Protein AF-0000000072463243 (afdb_homodimer)

Sequence (232 aa):
MSKNAIYKNHELRNGDFLESNNGKFRAFFQDDGNFVIYTWKPTWASDTDKTDATRLILQEDCNLVMYNKDHKPRWQSNSSSQGCTSCRLQLNDDGNLVLSKDGIPLWTSANSKGMKMSKNAIYKNHELRNGDFLESNNGKFRAFFQDDGNFVIYTWKPTWASDTDKTDATRLILQEDCNLVMYNKDHKPRWQSNSSSQGCTSCRLQLNDDGNLVLSKDGIPLWTSANSKGMK

Organism: Betta splendens (NCBI:txid158456)

Nearest PDB structures (foldseek):
  4pdt-assembly1_A  TM=5.639E-01  e=1.427E-05  Marasmius oreades
  4oit-assembly2_C  TM=3.562E-01  e=6.900E-06  Mycolicibacterium smegmatis MC2 155
  3m7j-assembly2_B  TM=3.547E-01  e=2.575E-03  Pseudomonas putida
  1n6c-assembly1_A  TM=3.540E-01  e=4.856E+00  Homo sapiens
  4pdt-assembly1_A  TM=5.638E-01  e=1.427E-05  Marasmius oreades

Structure (mmCIF, N/CA/C/O backbone):
data_AF-0000000072463243-model_v1
#
loop_
_entity.id
_entity.type
_entity.pdbx_description
1 polymer 'B-type lectin plumieribetin-like isoform X2'
#
loop_
_atom_site.group_PDB
_atom_site.id
_atom_site.type_symbol
_atom_site.label_atom_id
_atom_site.label_alt_id
_atom_site.label_comp_id
_atom_site.label_asym_id
_atom_site.label_entity_id
_atom_site.label_seq_id
_atom_site.pdbx_PDB_ins_code
_atom_site.Cartn_x
_atom_site.Cartn_y
_atom_site.Cartn_z
_atom_site.occupancy
_atom_site.B_iso_or_equiv
_atom_site.auth_seq_id
_atom_site.auth_comp_id
_atom_site.auth_asym_id
_atom_site.auth_atom_id
_atom_site.pdbx_PDB_model_num
ATOM 1 N N . MET A 1 1 ? 5.812 4.488 21 1 51.94 1 MET A N 1
ATOM 2 C CA . MET A 1 1 ? 5.121 5.664 20.484 1 51.94 1 MET A CA 1
ATOM 3 C C . MET A 1 1 ? 4.141 5.277 19.375 1 51.94 1 MET A C 1
ATOM 5 O O . MET A 1 1 ? 4.359 4.297 18.672 1 51.94 1 MET A O 1
ATOM 9 N N . SER A 1 2 ? 2.9 5.777 19.359 1 69.06 2 SER A N 1
ATOM 10 C CA . SER A 1 2 ? 1.871 5.336 18.422 1 69.06 2 SER A CA 1
ATOM 11 C C . SER A 1 2 ? 2.254 5.66 16.984 1 69.06 2 SER A C 1
ATOM 13 O O . SER A 1 2 ? 2.727 6.762 16.688 1 69.06 2 SER A O 1
ATOM 15 N N . LYS A 1 3 ? 2.203 4.711 16.203 1 91.31 3 LYS A N 1
ATOM 16 C CA . LYS A 1 3 ? 2.607 4.891 14.805 1 91.31 3 LYS A CA 1
ATOM 17 C C . LYS A 1 3 ? 1.527 5.617 14.008 1 91.31 3 LYS A C 1
ATOM 19 O O . LYS A 1 3 ? 1.786 6.109 12.914 1 91.31 3 LYS A O 1
ATOM 24 N N . ASN A 1 4 ? 0.44 5.793 14.773 1 98.06 4 ASN A N 1
ATOM 25 C CA . ASN A 1 4 ? -0.663 6.293 13.953 1 98.06 4 ASN A CA 1
ATOM 26 C C . ASN A 1 4 ? -1.021 7.73 14.312 1 98.06 4 ASN A C 1
ATOM 28 O O . ASN A 1 4 ? -2.035 8.258 13.852 1 98.06 4 ASN A O 1
ATOM 32 N N . ALA A 1 5 ? -0.16 8.383 15.258 1 98 5 ALA A N 1
ATOM 33 C CA . ALA A 1 5 ? -0.613 9.695 15.719 1 98 5 ALA A CA 1
ATOM 34 C C . ALA A 1 5 ? 0.568 10.578 16.109 1 98 5 ALA A C 1
ATOM 36 O O . ALA A 1 5 ? 1.651 10.07 16.422 1 98 5 ALA A O 1
ATOM 37 N N . ILE A 1 6 ? 0.369 11.836 16.109 1 97.38 6 ILE A N 1
ATOM 38 C CA . ILE A 1 6 ? 1.27 12.82 16.688 1 97.38 6 ILE A CA 1
ATOM 39 C C . ILE A 1 6 ? 0.49 13.734 17.641 1 97.38 6 ILE A C 1
ATOM 41 O O . ILE A 1 6 ? -0.738 13.812 17.562 1 97.38 6 ILE A O 1
ATOM 45 N N . TYR A 1 7 ? 1.241 14.391 18.484 1 95.81 7 TYR A N 1
ATOM 46 C CA . TYR A 1 7 ? 0.633 15.219 19.516 1 95.81 7 TYR A CA 1
ATOM 47 C C . TYR A 1 7 ? 1.169 16.641 19.469 1 95.81 7 TYR A C 1
ATOM 49 O O .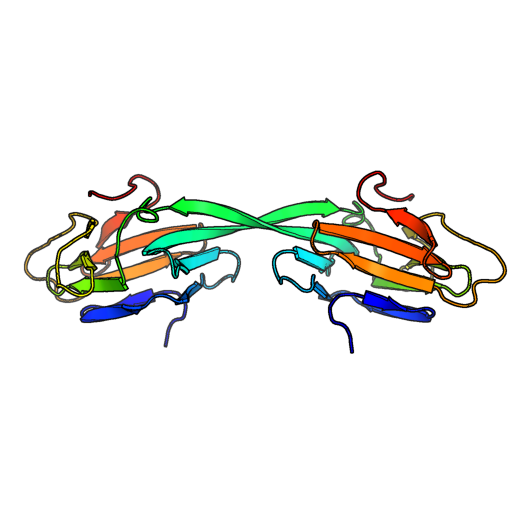 TYR A 1 7 ? 2.062 16.938 18.672 1 95.81 7 TYR A O 1
ATOM 57 N N . LYS A 1 8 ? 0.606 17.359 20.344 1 93.31 8 LYS A N 1
ATOM 58 C CA . LYS A 1 8 ? 0.955 18.781 20.391 1 93.31 8 LYS A CA 1
ATOM 59 C C . LYS A 1 8 ? 2.469 18.969 20.375 1 93.31 8 LYS A C 1
ATOM 61 O O . LYS A 1 8 ? 3.193 18.297 21.125 1 93.31 8 LYS A O 1
ATOM 66 N N . ASN A 1 9 ? 2.92 19.828 19.453 1 93.88 9 ASN A N 1
ATOM 67 C CA . ASN A 1 9 ? 4.301 20.266 19.266 1 93.88 9 ASN A CA 1
ATOM 68 C C . ASN A 1 9 ? 5.145 19.172 18.594 1 93.88 9 ASN A C 1
ATOM 70 O O . ASN A 1 9 ? 6.355 19.344 18.438 1 93.88 9 ASN A O 1
ATOM 74 N N . HIS A 1 10 ? 4.516 18.125 18.25 1 95 10 HIS A N 1
ATOM 75 C CA . HIS A 1 10 ? 5.23 17.156 17.438 1 95 10 HIS A CA 1
ATOM 76 C C . HIS A 1 10 ? 5.176 17.531 15.961 1 95 10 HIS A C 1
ATOM 78 O O . HIS A 1 10 ? 4.199 18.141 15.5 1 95 10 HIS A O 1
ATOM 84 N N . GLU A 1 11 ? 6.219 17.156 15.297 1 96.31 11 GLU A N 1
ATOM 85 C CA . GLU A 1 11 ? 6.32 17.531 13.891 1 96.31 11 GLU A CA 1
ATOM 86 C C . GLU A 1 11 ? 6.676 16.328 13.023 1 96.31 11 GLU A C 1
ATOM 88 O O . GLU A 1 11 ? 7.297 15.375 13.508 1 96.31 11 GLU A O 1
ATOM 93 N N . LEU A 1 12 ? 6.23 16.328 11.812 1 97.69 12 LEU A N 1
ATOM 94 C CA . LEU A 1 12 ? 6.703 15.438 10.766 1 97.69 12 LEU A CA 1
ATOM 95 C C . LEU A 1 12 ? 7.605 16.172 9.781 1 97.69 12 LEU A C 1
ATOM 97 O O . LEU A 1 12 ? 7.328 17.328 9.422 1 97.69 12 LEU A O 1
ATOM 101 N N . ARG A 1 13 ? 8.68 15.516 9.43 1 97.25 13 ARG A N 1
ATOM 102 C CA . ARG A 1 13 ? 9.555 15.992 8.359 1 97.25 13 ARG A CA 1
ATOM 103 C C . ARG A 1 13 ? 9.367 15.164 7.09 1 97.25 13 ARG A C 1
ATOM 105 O O . ARG A 1 13 ? 8.703 14.133 7.113 1 97.25 13 ARG A O 1
ATOM 112 N N . ASN A 1 14 ? 9.906 15.781 6.008 1 95.81 14 ASN A N 1
ATOM 113 C CA . ASN A 1 14 ? 9.805 15.031 4.766 1 95.81 14 ASN A CA 1
ATOM 114 C C . ASN A 1 14 ? 10.352 13.617 4.918 1 95.81 14 ASN A C 1
ATOM 116 O O . ASN A 1 14 ? 11.445 13.422 5.453 1 95.81 14 ASN A O 1
ATOM 120 N N . GLY A 1 15 ? 9.523 12.664 4.559 1 94.38 15 GLY A N 1
ATOM 121 C CA . GLY A 1 15 ? 9.906 11.266 4.688 1 94.38 15 GLY A CA 1
ATOM 122 C C . GLY A 1 15 ? 9.219 10.562 5.844 1 94.38 15 GLY A C 1
ATOM 123 O O . GLY A 1 15 ? 9.148 9.336 5.871 1 94.38 15 GLY A O 1
ATOM 124 N N . ASP A 1 16 ? 8.75 11.266 6.785 1 96.69 16 ASP A N 1
ATOM 125 C CA . ASP A 1 16 ? 8.039 10.68 7.914 1 96.69 16 ASP A CA 1
ATOM 126 C C . ASP A 1 16 ? 6.617 10.273 7.516 1 96.69 16 ASP A C 1
ATOM 128 O O . ASP A 1 16 ? 6.102 10.734 6.496 1 96.69 16 ASP A O 1
ATOM 132 N N . PHE A 1 17 ? 6.109 9.336 8.258 1 97.06 17 PHE A N 1
ATOM 133 C CA . PHE A 1 17 ? 4.742 8.93 7.953 1 97.06 17 PHE A CA 1
ATOM 134 C C . PHE A 1 17 ? 4.02 8.469 9.219 1 97.06 17 PHE A C 1
ATOM 136 O O . PHE A 1 17 ? 4.656 8.195 10.234 1 97.06 17 PHE A O 1
ATOM 143 N N . LEU A 1 18 ? 2.678 8.477 9.203 1 98 18 LEU A N 1
ATOM 144 C CA . LEU A 1 18 ? 1.778 7.812 10.141 1 98 18 LEU A CA 1
ATOM 145 C C . LEU A 1 18 ? 1.201 6.539 9.531 1 98 18 LEU A C 1
ATOM 147 O O . LEU A 1 18 ? 0.977 6.473 8.32 1 98 18 LEU A O 1
ATOM 151 N N . GLU A 1 19 ? 1.011 5.555 10.336 1 96.19 19 GLU A N 1
ATOM 152 C CA . GLU A 1 19 ? 0.388 4.309 9.898 1 96.19 19 GLU A CA 1
ATOM 153 C C . GLU A 1 19 ? -0.804 3.949 10.781 1 96.19 19 GLU A C 1
ATOM 155 O O . GLU A 1 19 ? -0.709 3.992 12.016 1 96.19 19 GLU A O 1
ATOM 160 N N . SER A 1 20 ? -1.87 3.623 10.078 1 97.62 20 SER A N 1
ATOM 161 C CA . SER A 1 20 ? -3.041 3.205 10.844 1 97.62 20 SER A CA 1
ATOM 162 C C . SER A 1 20 ? -2.764 1.922 11.625 1 97.62 20 SER A C 1
ATOM 164 O O . SER A 1 20 ? -1.864 1.158 11.266 1 97.62 20 SER A O 1
ATOM 166 N N . ASN A 1 21 ? -3.504 1.71 12.68 1 95.56 21 ASN A N 1
ATOM 167 C CA . ASN A 1 21 ? -3.254 0.552 13.531 1 95.56 21 ASN A CA 1
ATOM 168 C C . ASN A 1 21 ? -3.453 -0.756 12.766 1 95.56 21 ASN A C 1
ATOM 170 O O . ASN A 1 21 ? -2.732 -1.729 12.992 1 95.56 21 ASN A O 1
ATOM 174 N N . ASN A 1 22 ? -4.328 -0.726 11.859 1 92.81 22 ASN A N 1
ATOM 175 C CA . ASN A 1 22 ? -4.59 -1.953 11.117 1 92.81 22 ASN A CA 1
ATOM 176 C C . ASN A 1 22 ? -3.592 -2.137 9.977 1 92.81 22 ASN A C 1
ATOM 178 O O . ASN A 1 22 ? -3.643 -3.137 9.258 1 92.81 22 ASN A O 1
ATOM 182 N N . GLY A 1 23 ? -2.812 -1.132 9.758 1 90.38 23 GLY A N 1
ATOM 183 C CA . GLY A 1 23 ? -1.746 -1.249 8.773 1 90.38 23 GLY A CA 1
ATOM 184 C C . GLY A 1 23 ? -2.217 -1.015 7.352 1 90.38 23 GLY A C 1
ATOM 185 O O . GLY A 1 23 ? -1.435 -1.133 6.406 1 90.38 23 GLY A O 1
ATOM 186 N N . LYS A 1 24 ? -3.383 -0.653 7.098 1 91.88 24 LYS A N 1
ATOM 187 C CA . LYS A 1 24 ? -3.957 -0.552 5.758 1 91.88 24 LYS A CA 1
ATOM 188 C C . LYS A 1 24 ? -3.727 0.834 5.164 1 91.88 24 LYS A C 1
ATOM 190 O O . LYS A 1 24 ? -3.84 1.021 3.951 1 91.88 24 LYS A O 1
ATOM 195 N N . PHE A 1 25 ? -3.459 1.814 6.102 1 96.12 25 PHE A N 1
ATOM 196 C CA . PHE A 1 25 ? -3.311 3.182 5.621 1 96.12 25 PHE A CA 1
ATOM 197 C C . PHE A 1 25 ? -2.012 3.797 6.129 1 96.12 25 PHE A C 1
ATOM 199 O O . PHE A 1 25 ? -1.597 3.537 7.258 1 96.12 25 PHE A O 1
ATOM 206 N N . ARG A 1 26 ? -1.475 4.625 5.316 1 96.12 26 ARG A N 1
ATOM 207 C CA . ARG A 1 26 ? -0.327 5.449 5.672 1 96.12 26 ARG A CA 1
ATOM 208 C C . ARG A 1 26 ? -0.504 6.879 5.176 1 96.12 26 ARG A C 1
ATOM 210 O O . ARG A 1 26 ? -0.974 7.102 4.059 1 96.12 26 ARG A O 1
ATOM 217 N N . ALA A 1 27 ? -0.205 7.734 6.008 1 98.25 27 ALA A N 1
ATOM 218 C CA . ALA A 1 27 ? -0.092 9.141 5.629 1 98.25 27 ALA A CA 1
ATOM 219 C C . ALA A 1 27 ? 1.37 9.57 5.543 1 98.25 27 ALA A C 1
ATOM 221 O O . ALA A 1 27 ? 2.059 9.656 6.562 1 98.25 27 ALA A O 1
ATOM 222 N N . PHE A 1 28 ? 1.817 9.914 4.363 1 97.19 28 PHE A N 1
ATOM 223 C CA . PHE A 1 28 ? 3.227 10.18 4.102 1 97.19 28 PHE A CA 1
ATOM 224 C C . PHE A 1 28 ? 3.459 11.656 3.824 1 97.19 28 PHE A C 1
ATOM 226 O O . PHE A 1 28 ? 2.814 12.234 2.949 1 97.19 28 PHE A O 1
ATOM 233 N N . PHE A 1 29 ? 4.348 12.258 4.668 1 98.06 29 PHE A N 1
ATOM 234 C CA . PHE A 1 29 ? 4.852 13.586 4.32 1 98.06 29 PHE A CA 1
ATOM 235 C C . PHE A 1 29 ? 6.031 13.477 3.363 1 98.06 29 PHE A C 1
ATOM 237 O O . PHE A 1 29 ? 7.168 13.273 3.791 1 98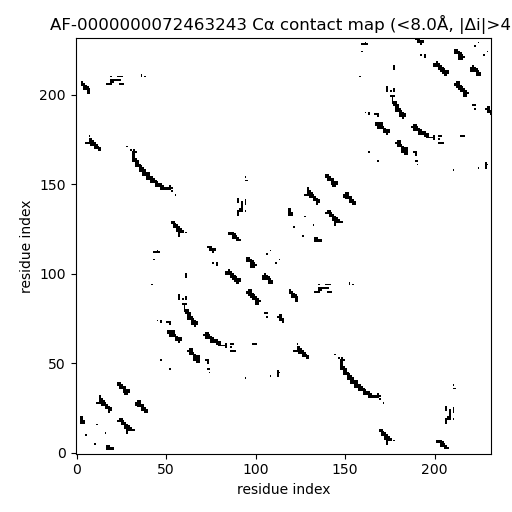.06 29 PHE A O 1
ATOM 244 N N . GLN A 1 30 ? 5.848 13.727 2.096 1 96.69 30 GLN A N 1
ATOM 245 C CA . GLN A 1 30 ? 6.75 13.344 1.015 1 96.69 30 GLN A CA 1
ATOM 246 C C . GLN A 1 30 ? 7.836 14.398 0.814 1 96.69 30 GLN A C 1
ATOM 248 O O . GLN A 1 30 ? 7.695 15.539 1.263 1 96.69 30 GLN A O 1
ATOM 253 N N . ASP A 1 31 ? 8.828 14.023 0.128 1 95.44 31 ASP A N 1
ATOM 254 C CA . ASP A 1 31 ? 9.961 14.906 -0.132 1 95.44 31 ASP A CA 1
ATOM 255 C C . ASP A 1 31 ? 9.547 16.109 -0.978 1 95.44 31 ASP A C 1
ATOM 257 O O . ASP A 1 31 ? 10.156 17.172 -0.893 1 95.44 31 ASP A O 1
ATOM 261 N N . ASP A 1 32 ? 8.523 15.953 -1.706 1 95.81 32 ASP A N 1
ATOM 262 C CA . ASP A 1 32 ? 8.055 17.047 -2.559 1 95.81 32 ASP A CA 1
ATOM 263 C C . ASP A 1 32 ? 7.152 18 -1.782 1 95.81 32 ASP A C 1
ATOM 265 O O . ASP A 1 32 ? 6.578 18.922 -2.359 1 95.81 32 ASP A O 1
ATOM 269 N N . GLY A 1 33 ? 6.949 17.688 -0.435 1 96 33 GLY A N 1
ATOM 270 C CA . GLY A 1 33 ? 6.184 18.578 0.427 1 96 33 GLY A CA 1
ATOM 271 C C . GLY A 1 33 ? 4.715 18.219 0.501 1 96 33 GLY A C 1
ATOM 272 O O . GLY A 1 33 ? 3.951 18.844 1.24 1 96 33 GLY A O 1
ATOM 273 N N . ASN A 1 34 ? 4.238 17.281 -0.292 1 97.81 34 ASN A N 1
ATOM 274 C CA . ASN A 1 34 ? 2.848 16.844 -0.23 1 97.81 34 ASN A CA 1
ATOM 275 C C . ASN A 1 34 ? 2.613 15.883 0.938 1 97.81 34 ASN A C 1
ATOM 277 O O . ASN A 1 34 ? 3.5 15.109 1.303 1 97.81 34 ASN A O 1
ATOM 281 N N . PHE A 1 35 ? 1.515 16.016 1.638 1 98.12 35 PHE A N 1
ATOM 282 C CA . PHE A 1 35 ? 1.055 15.055 2.639 1 98.12 35 PHE A CA 1
ATOM 283 C C . PHE A 1 35 ? -0.086 14.203 2.092 1 98.12 35 PHE A C 1
ATOM 285 O O . PHE A 1 35 ? -1.154 14.727 1.766 1 98.12 35 PHE A O 1
ATOM 292 N N . VAL A 1 36 ? 0.194 12.875 1.897 1 98.38 36 VAL A N 1
ATOM 293 C CA . VAL A 1 36 ? -0.729 12.047 1.134 1 98.38 36 VAL A CA 1
ATOM 294 C C . VAL A 1 36 ? -1.098 10.805 1.944 1 98.38 36 VAL A C 1
ATOM 296 O O . VAL A 1 36 ? -0.229 10.172 2.549 1 98.38 36 VAL A O 1
ATOM 299 N N . ILE A 1 37 ? -2.375 10.445 1.979 1 98.56 37 ILE A N 1
ATOM 300 C CA . ILE A 1 37 ? -2.84 9.188 2.549 1 98.56 37 ILE A CA 1
ATOM 301 C C . ILE A 1 37 ? -2.93 8.125 1.452 1 98.56 37 ILE A C 1
ATOM 303 O O . ILE A 1 37 ? -3.516 8.367 0.394 1 98.56 37 ILE A O 1
ATOM 307 N N . TYR A 1 38 ? -2.301 7.043 1.75 1 97.19 38 TYR A N 1
ATOM 308 C CA . TYR A 1 38 ? -2.332 5.918 0.821 1 97.19 38 TYR A CA 1
ATOM 309 C C . TYR A 1 38 ? -3.043 4.719 1.439 1 97.19 38 TYR A C 1
ATOM 311 O O . TYR A 1 38 ? -3.014 4.531 2.658 1 97.19 38 TYR A O 1
ATOM 319 N N . THR A 1 39 ? -3.662 3.91 0.578 1 96.5 39 THR A N 1
ATOM 320 C CA . THR A 1 39 ? -4.125 2.57 0.921 1 96.5 39 THR A CA 1
ATOM 321 C C . THR A 1 39 ? -3.672 1.556 -0.124 1 96.5 39 THR A C 1
ATOM 323 O O . THR A 1 39 ? -3.055 1.923 -1.127 1 96.5 39 THR A O 1
ATOM 326 N N . TRP A 1 40 ? -3.799 0.253 0.235 1 92.62 40 TRP A N 1
ATOM 327 C CA . TRP A 1 40 ? -3.49 -0.814 -0.711 1 92.62 40 TRP A CA 1
ATOM 328 C C . TRP A 1 40 ? -4.641 -1.021 -1.691 1 92.62 40 TRP A C 1
ATOM 330 O O . TRP A 1 40 ? -5.809 -1.017 -1.298 1 92.62 40 TRP A O 1
ATOM 340 N N . LYS A 1 41 ? -4.324 -1.106 -2.945 1 95.19 41 LYS A N 1
ATOM 341 C CA . LYS A 1 41 ? -5.285 -1.376 -4.008 1 95.19 41 LYS A CA 1
ATOM 342 C C . LYS A 1 41 ? -4.898 -2.621 -4.801 1 95.19 41 LYS A C 1
ATOM 344 O O . LYS A 1 41 ? -3.811 -2.684 -5.379 1 95.19 41 LYS A O 1
ATOM 349 N N . PRO A 1 42 ? -5.785 -3.691 -4.816 1 95.62 42 PRO A N 1
ATOM 350 C CA . PRO A 1 42 ? -5.477 -4.852 -5.652 1 95.62 42 PRO A CA 1
ATOM 351 C C . PRO A 1 42 ? -5.477 -4.523 -7.145 1 95.62 42 PRO A C 1
ATOM 353 O O . PRO A 1 42 ? -6.332 -3.766 -7.613 1 95.62 42 PRO A O 1
ATOM 356 N N . THR A 1 43 ? -4.504 -5 -7.836 1 97.25 43 THR A N 1
ATOM 357 C CA . THR A 1 43 ? -4.438 -4.773 -9.273 1 97.25 43 THR A CA 1
ATOM 358 C C . THR A 1 43 ? -4.625 -6.082 -10.039 1 97.25 43 THR A C 1
ATOM 360 O O . THR A 1 43 ? -4.953 -6.07 -11.227 1 97.25 43 THR A O 1
ATOM 363 N N . TRP A 1 44 ? -4.414 -7.191 -9.539 1 98.19 44 TRP A N 1
ATOM 364 C CA . TRP A 1 44 ? -4.59 -8.539 -10.078 1 98.19 44 TRP A CA 1
ATOM 365 C C . TRP A 1 44 ? -4.855 -9.539 -8.953 1 98.19 44 TRP A C 1
ATOM 367 O O . TRP A 1 44 ? -4.332 -9.398 -7.848 1 98.19 44 TRP A O 1
ATOM 377 N N . ALA A 1 45 ? -5.594 -10.609 -9.281 1 98.06 45 ALA A N 1
ATOM 378 C CA . ALA A 1 45 ? -5.84 -11.695 -8.328 1 98.06 45 ALA A CA 1
ATOM 379 C C . ALA A 1 45 ? -6.047 -13.023 -9.047 1 98.06 45 ALA A C 1
ATOM 381 O O . ALA A 1 45 ? -6.605 -13.062 -10.148 1 98.06 45 ALA A O 1
ATOM 382 N N . SER A 1 46 ? -5.59 -14.07 -8.383 1 97.56 46 SER A N 1
ATOM 383 C CA . SER A 1 46 ? -5.82 -15.414 -8.898 1 97.56 46 SER A CA 1
ATOM 384 C C . SER A 1 46 ? -7.273 -15.844 -8.703 1 97.56 46 SER A C 1
ATOM 386 O O . SER A 1 46 ? -7.727 -16.812 -9.312 1 97.56 46 SER A O 1
ATOM 388 N N . ASP A 1 47 ? -7.988 -15.156 -7.832 1 96.75 47 ASP A N 1
ATOM 389 C CA . ASP A 1 47 ? -9.383 -15.445 -7.5 1 96.75 47 ASP A CA 1
ATOM 390 C C . ASP A 1 47 ? -9.523 -16.844 -6.914 1 96.75 47 ASP A C 1
ATOM 392 O O . ASP A 1 47 ? -10.406 -17.609 -7.32 1 96.75 47 ASP A O 1
ATOM 396 N N . THR A 1 48 ? -8.656 -17.156 -6.02 1 97.19 48 THR A N 1
ATOM 397 C CA . THR A 1 48 ? -8.656 -18.469 -5.395 1 97.19 48 THR A CA 1
ATOM 398 C C . THR A 1 48 ? -9.016 -18.375 -3.916 1 97.19 48 THR A C 1
ATOM 400 O O . THR A 1 48 ? -8.703 -19.266 -3.133 1 97.19 48 THR A O 1
ATOM 403 N N . ASP A 1 49 ? -9.617 -17.25 -3.533 1 93.69 49 ASP A N 1
ATOM 404 C CA . ASP A 1 49 ? -10 -17.078 -2.139 1 93.69 49 ASP A CA 1
ATOM 405 C C . ASP A 1 49 ? -11.102 -18.047 -1.734 1 93.69 49 ASP A C 1
ATOM 407 O O . ASP A 1 49 ? -11.359 -18.25 -0.545 1 93.69 49 ASP A O 1
ATOM 411 N N . LYS A 1 50 ? -11.711 -18.781 -2.596 1 92.31 50 LYS A N 1
ATOM 412 C CA . LYS A 1 50 ? -12.758 -19.75 -2.328 1 92.31 50 LYS A CA 1
ATOM 413 C C . LYS A 1 50 ? -12.211 -21.172 -2.355 1 92.31 50 LYS A C 1
ATOM 415 O O . LYS A 1 50 ? -12.969 -22.141 -2.361 1 92.31 50 LYS A O 1
ATOM 420 N N . THR A 1 51 ? -10.953 -21.25 -2.424 1 95.31 51 THR A N 1
ATOM 421 C CA . THR A 1 51 ? -10.312 -22.562 -2.445 1 95.31 51 THR A CA 1
ATOM 422 C C . THR A 1 51 ? -9.516 -22.797 -1.169 1 95.31 51 THR A C 1
ATOM 424 O O . THR A 1 51 ? -9.516 -21.953 -0.267 1 95.31 51 THR A O 1
ATOM 427 N N . ASP A 1 52 ? -8.891 -23.953 -1.06 1 96.88 52 ASP A N 1
ATOM 428 C CA . ASP A 1 52 ? -8.07 -24.312 0.094 1 96.88 52 ASP A CA 1
ATOM 429 C C . ASP A 1 52 ? -6.59 -24.312 -0.267 1 96.88 52 ASP A C 1
ATOM 431 O O . ASP A 1 52 ? -5.809 -25.078 0.299 1 96.88 52 ASP A O 1
ATOM 435 N N . ALA A 1 53 ? -6.254 -23.469 -1.256 1 97.94 53 ALA A N 1
ATOM 436 C CA . ALA A 1 53 ? -4.859 -23.391 -1.681 1 97.94 53 ALA A CA 1
ATOM 437 C C . ALA A 1 53 ? -3.957 -22.953 -0.53 1 97.94 53 ALA A C 1
ATOM 439 O O . ALA A 1 53 ? -4.277 -22.016 0.193 1 97.94 53 ALA A O 1
ATOM 440 N N . THR A 1 54 ? -2.797 -23.656 -0.385 1 97.56 54 THR A N 1
ATOM 441 C CA . THR A 1 54 ? -1.909 -23.344 0.729 1 97.56 54 THR A CA 1
ATOM 442 C C . THR A 1 54 ? -0.461 -23.25 0.258 1 97.56 54 THR A C 1
ATOM 444 O O . THR A 1 54 ? 0.422 -22.859 1.019 1 97.56 54 THR A O 1
ATOM 447 N N . ARG A 1 55 ? -0.282 -23.625 -0.937 1 98 55 ARG A N 1
ATOM 448 C CA . ARG A 1 55 ? 1.072 -23.703 -1.475 1 98 55 ARG A CA 1
ATOM 449 C C . ARG A 1 55 ? 1.104 -23.25 -2.932 1 98 55 ARG A C 1
ATOM 451 O O . ARG A 1 55 ? 0.309 -23.719 -3.748 1 98 55 ARG A O 1
ATOM 458 N N . LEU A 1 56 ? 1.966 -22.344 -3.26 1 98.38 56 LEU A N 1
ATOM 459 C CA . LEU A 1 56 ? 2.236 -21.891 -4.621 1 98.38 56 LEU A CA 1
ATOM 460 C C . LEU A 1 56 ? 3.66 -22.25 -5.039 1 98.38 56 LEU A C 1
ATOM 462 O O . LEU A 1 56 ? 4.625 -21.828 -4.398 1 98.38 56 LEU A O 1
ATOM 466 N N . ILE A 1 57 ? 3.814 -22.984 -6.098 1 98 57 ILE A N 1
ATOM 467 C CA . ILE A 1 57 ? 5.145 -23.484 -6.422 1 98 57 ILE A CA 1
ATOM 468 C C . ILE A 1 57 ? 5.426 -23.281 -7.91 1 98 57 ILE A C 1
ATOM 470 O O . ILE A 1 57 ? 4.547 -23.5 -8.75 1 98 57 ILE A O 1
ATOM 474 N N . LEU A 1 58 ? 6.594 -22.828 -8.18 1 97.56 58 LEU A N 1
ATOM 475 C CA . LEU A 1 58 ? 7.113 -22.859 -9.539 1 97.56 58 LEU A CA 1
ATOM 476 C C . LEU A 1 58 ? 7.785 -24.203 -9.828 1 97.56 58 LEU A C 1
ATOM 478 O O . LEU A 1 58 ? 8.891 -24.469 -9.352 1 97.56 58 LEU A O 1
ATOM 482 N N . GLN A 1 59 ? 7.199 -24.922 -10.68 1 95.5 59 GLN A N 1
ATOM 483 C CA . GLN A 1 59 ? 7.633 -26.297 -10.875 1 95.5 59 GLN A CA 1
ATOM 484 C C . GLN A 1 59 ? 8.758 -26.391 -11.906 1 95.5 59 GLN A C 1
ATOM 486 O O . GLN A 1 59 ? 9.062 -25.391 -12.578 1 95.5 59 GLN A O 1
ATOM 491 N N . GLU A 1 60 ? 9.297 -27.578 -12 1 93 60 GLU A N 1
ATOM 492 C CA . GLU A 1 60 ? 10.43 -27.828 -12.883 1 93 60 GLU A CA 1
ATOM 493 C C . GLU A 1 60 ? 10.055 -27.578 -14.344 1 93 60 GLU A C 1
ATOM 495 O O . GLU A 1 60 ? 10.891 -27.172 -15.148 1 93 60 GLU A O 1
ATOM 500 N N . ASP A 1 61 ? 8.867 -27.828 -14.68 1 94.25 61 ASP A N 1
ATOM 501 C CA . ASP A 1 61 ? 8.406 -27.641 -16.047 1 94.25 61 ASP A CA 1
ATOM 502 C C . ASP A 1 61 ? 7.98 -26.203 -16.297 1 94.25 61 ASP A C 1
ATOM 504 O O . ASP A 1 61 ? 7.312 -25.906 -17.297 1 94.25 61 ASP A O 1
ATOM 508 N N . CYS A 1 62 ? 8.172 -25.234 -15.367 1 95.62 62 CYS A N 1
ATOM 509 C CA . CYS A 1 62 ? 7.926 -23.797 -15.438 1 95.62 62 CYS A CA 1
ATOM 510 C C . CYS A 1 62 ? 6.434 -23.484 -15.367 1 95.62 62 CYS A C 1
ATOM 512 O O . CYS A 1 62 ? 5.992 -22.422 -15.781 1 95.62 62 CYS A O 1
ATOM 514 N N . ASN A 1 63 ? 5.648 -24.469 -14.953 1 96.75 63 ASN A N 1
ATOM 515 C CA . ASN A 1 63 ? 4.266 -24.172 -14.594 1 96.75 63 ASN A CA 1
ATOM 516 C C . ASN A 1 63 ? 4.156 -23.688 -13.156 1 96.75 63 ASN A C 1
ATOM 518 O O . ASN A 1 63 ? 4.781 -24.234 -12.25 1 96.75 63 ASN A O 1
ATOM 522 N N . LEU A 1 64 ? 3.473 -22.578 -12.977 1 97.94 64 LEU A N 1
ATOM 523 C CA . LEU A 1 64 ? 3.152 -22.078 -11.648 1 97.94 64 LEU A CA 1
ATOM 524 C C . LEU A 1 64 ? 1.826 -22.641 -11.156 1 97.94 64 LEU A C 1
ATOM 526 O O . LEU A 1 64 ? 0.784 -22.422 -11.773 1 97.94 64 LEU A O 1
ATOM 530 N N . VAL A 1 65 ? 1.904 -23.359 -10.055 1 98.31 65 VAL A N 1
ATOM 531 C CA . VAL A 1 65 ? 0.707 -24.094 -9.648 1 98.31 65 VAL A CA 1
ATOM 532 C C . VAL A 1 65 ? 0.445 -23.875 -8.156 1 98.31 65 VAL A C 1
ATOM 534 O O . VAL A 1 65 ? 1.379 -23.844 -7.355 1 98.31 65 VAL A O 1
ATOM 537 N N . MET A 1 66 ? -0.812 -23.719 -7.863 1 98.38 66 MET A N 1
ATOM 538 C CA . MET A 1 66 ? -1.262 -23.703 -6.473 1 98.38 66 MET A CA 1
ATOM 539 C C . MET A 1 66 ? -1.814 -25.062 -6.059 1 98.38 66 MET A C 1
ATOM 541 O O . MET A 1 66 ? -2.646 -25.641 -6.762 1 98.38 66 MET A O 1
ATOM 545 N N . TYR A 1 67 ? -1.359 -25.5 -4.914 1 98.31 67 TYR A N 1
ATOM 546 C CA . TYR A 1 67 ? -1.878 -26.734 -4.359 1 98.31 67 TYR A CA 1
ATOM 547 C C . TYR A 1 67 ? -2.5 -26.516 -2.988 1 98.31 67 TYR A C 1
ATOM 549 O O . TYR A 1 67 ? -2.127 -25.578 -2.279 1 98.31 67 TYR A O 1
ATOM 557 N N . ASN A 1 68 ? -3.447 -27.406 -2.707 1 98.06 68 ASN A N 1
ATOM 558 C CA . ASN A 1 68 ? -3.902 -27.469 -1.323 1 98.06 68 ASN A CA 1
ATOM 559 C C . ASN A 1 68 ? -3.109 -28.5 -0.514 1 98.06 68 ASN A C 1
ATOM 561 O O . ASN A 1 68 ? -2.086 -29 -0.979 1 98.06 68 ASN A O 1
ATOM 565 N N . LYS A 1 69 ? -3.52 -28.766 0.718 1 96.88 69 LYS A N 1
ATOM 566 C CA . LYS A 1 69 ? -2.787 -29.656 1.62 1 96.88 69 LYS A CA 1
ATOM 567 C C . LYS A 1 69 ? -2.785 -31.094 1.101 1 96.88 69 LYS A C 1
ATOM 569 O O . LYS A 1 69 ? -1.886 -31.875 1.422 1 96.88 69 LYS A O 1
ATOM 574 N N . ASP A 1 70 ? -3.799 -31.391 0.29 1 97.56 70 ASP A N 1
ATOM 575 C CA . ASP A 1 70 ? -3.916 -32.75 -0.262 1 97.56 70 ASP A CA 1
ATOM 576 C C . ASP A 1 70 ? -3.207 -32.844 -1.611 1 97.56 70 ASP A C 1
ATOM 578 O O . ASP A 1 70 ? -3.438 -33.781 -2.367 1 97.56 70 ASP A O 1
ATOM 582 N N . HIS A 1 71 ? -2.531 -31.844 -1.968 1 96.88 71 HIS A N 1
ATOM 583 C CA . HIS A 1 71 ? -1.751 -31.797 -3.199 1 96.88 71 HIS A CA 1
ATOM 584 C C . HIS A 1 71 ? -2.658 -31.797 -4.426 1 96.88 71 HIS A C 1
ATOM 586 O O . HIS A 1 71 ? -2.307 -32.344 -5.465 1 96.88 71 HIS A O 1
ATOM 592 N N . LYS A 1 72 ? -3.814 -31.281 -4.227 1 97.62 72 LYS A N 1
ATOM 593 C CA . LYS A 1 72 ? -4.711 -31.062 -5.355 1 97.62 72 LYS A CA 1
ATOM 594 C C . LYS A 1 72 ? -4.52 -29.656 -5.941 1 97.62 72 LYS A C 1
ATOM 596 O O . LYS A 1 72 ? -4.523 -28.672 -5.211 1 97.62 72 LYS A O 1
ATOM 601 N N . PRO A 1 73 ? -4.301 -29.609 -7.254 1 97.88 73 PRO A N 1
ATOM 602 C CA . PRO A 1 73 ? -4.145 -28.281 -7.859 1 97.88 73 PRO A CA 1
ATOM 603 C C . PRO A 1 73 ? -5.418 -27.438 -7.777 1 97.88 73 PRO A C 1
ATOM 605 O O . PRO A 1 73 ? -6.52 -27.969 -7.992 1 97.88 73 PRO A O 1
ATOM 608 N N . ARG A 1 74 ? -5.254 -26.141 -7.422 1 98.31 74 ARG A N 1
ATOM 609 C CA . ARG A 1 74 ? -6.383 -25.234 -7.289 1 98.31 74 ARG A CA 1
ATOM 610 C C . ARG A 1 74 ? -6.301 -24.109 -8.32 1 98.31 74 ARG A C 1
ATOM 612 O O . ARG A 1 74 ? -7.297 -23.438 -8.602 1 98.31 74 ARG A O 1
ATOM 619 N N . TRP A 1 75 ? -5.16 -23.859 -8.961 1 98.44 75 TRP A N 1
ATOM 620 C CA . TRP A 1 75 ? -4.863 -22.812 -9.938 1 98.44 75 TRP A CA 1
ATOM 621 C C . TRP A 1 75 ? -3.525 -23.078 -10.625 1 98.44 75 TRP A C 1
ATOM 623 O O . TRP A 1 75 ? -2.604 -23.625 -10.008 1 98.44 75 TRP A O 1
ATOM 633 N N . GLN A 1 76 ? -3.422 -22.703 -11.789 1 98.19 76 GLN A N 1
ATOM 634 C CA . GLN A 1 76 ? -2.148 -22.828 -12.484 1 98.19 76 GLN A CA 1
ATOM 635 C C . GLN A 1 76 ? -2.016 -21.781 -13.594 1 98.19 76 GLN A C 1
ATOM 637 O O . GLN A 1 76 ? -3.02 -21.328 -14.148 1 98.19 76 GLN A O 1
ATOM 642 N N . SER A 1 77 ? -0.811 -21.5 -13.945 1 97.56 77 SER A N 1
ATOM 643 C CA . SER A 1 77 ? -0.539 -20.578 -15.047 1 97.56 77 SER A CA 1
ATOM 644 C C . SER A 1 77 ? -0.687 -21.281 -16.391 1 97.56 77 SER A C 1
ATOM 646 O O . SER A 1 77 ? -0.839 -20.625 -17.422 1 97.56 77 SER A O 1
ATOM 648 N N . ASN A 1 78 ? -0.636 -22.562 -16.406 1 96.5 78 ASN A N 1
ATOM 649 C CA . ASN A 1 78 ? -0.671 -23.359 -17.625 1 96.5 78 ASN A CA 1
ATOM 650 C C . ASN A 1 78 ? 0.487 -23.016 -18.562 1 96.5 78 ASN A C 1
ATOM 652 O O . ASN A 1 78 ? 0.284 -22.812 -19.75 1 96.5 78 ASN A O 1
ATOM 656 N N . SER A 1 79 ? 1.677 -22.969 -18 1 95.25 79 SER A N 1
ATOM 657 C CA . SER A 1 79 ? 2.867 -22.516 -18.719 1 95.25 79 SER A CA 1
ATOM 658 C C . SER A 1 79 ? 3.912 -23.625 -18.797 1 95.25 79 SER A C 1
ATOM 660 O O . SER A 1 79 ? 5.105 -23.359 -18.938 1 95.25 79 SER A O 1
ATOM 662 N N . SER A 1 80 ? 3.479 -24.781 -18.656 1 93.88 80 SER A N 1
ATOM 663 C CA . SER A 1 80 ? 4.422 -25.891 -18.719 1 93.88 80 SER A CA 1
ATOM 664 C C . SER A 1 80 ? 5.223 -25.875 -20.016 1 93.88 80 SER A C 1
ATOM 666 O O . SER A 1 80 ? 4.672 -25.609 -21.078 1 93.88 80 SER A O 1
ATOM 668 N N . SER A 1 81 ? 6.512 -25.969 -19.812 1 91 81 SER A N 1
ATOM 669 C CA . SER A 1 81 ? 7.422 -26 -20.953 1 91 81 SER A CA 1
ATOM 670 C C . SER A 1 81 ? 8.5 -27.062 -20.781 1 91 81 SER A C 1
ATOM 672 O O . SER A 1 81 ? 8.844 -27.422 -19.656 1 91 81 SER A O 1
ATOM 674 N N . GLN A 1 82 ? 8.992 -27.609 -21.859 1 86.06 82 GLN A N 1
ATOM 675 C CA . GLN A 1 82 ? 10.039 -28.625 -21.828 1 86.06 82 GLN A CA 1
ATOM 676 C C . GLN A 1 82 ? 11.422 -28 -21.797 1 86.06 82 GLN A C 1
ATOM 678 O O . GLN A 1 82 ? 11.625 -26.891 -22.312 1 86.06 82 GLN A O 1
ATOM 683 N N . GLY A 1 83 ? 12.43 -28.719 -21.156 1 79.38 83 GLY A N 1
ATOM 684 C CA . GLY A 1 83 ? 13.828 -28.328 -21.172 1 79.38 83 GLY A CA 1
ATOM 685 C C . GLY A 1 83 ? 14.094 -27.031 -20.453 1 79.38 83 GLY A C 1
ATOM 686 O O . GLY A 1 83 ? 14.906 -26.219 -20.906 1 79.38 83 GLY A O 1
ATOM 687 N N . CYS A 1 84 ? 13.391 -26.844 -19.469 1 68.25 84 CYS A N 1
ATOM 688 C CA . CYS A 1 84 ? 13.57 -25.578 -18.75 1 68.25 84 CYS A CA 1
ATOM 689 C C . CYS A 1 84 ? 14.875 -25.578 -17.969 1 68.25 84 CYS A C 1
ATOM 691 O O . CYS A 1 84 ? 15.023 -26.312 -16.984 1 68.25 84 CYS A O 1
ATOM 693 N N . THR A 1 85 ? 15.875 -24.875 -18.469 1 82.62 85 THR A N 1
ATOM 694 C CA . THR A 1 85 ? 17.125 -24.734 -17.734 1 82.62 85 THR A CA 1
ATOM 695 C C . THR A 1 85 ? 17 -23.703 -16.625 1 82.62 85 THR A C 1
ATOM 697 O O . THR A 1 85 ? 17.453 -23.938 -15.5 1 82.62 85 THR A O 1
ATOM 700 N N . SER A 1 86 ? 16.328 -22.594 -17.031 1 91.12 86 SER A N 1
ATOM 701 C CA . SER A 1 86 ? 16.094 -21.562 -16.031 1 91.12 86 SER A CA 1
ATOM 702 C C . SER A 1 86 ? 14.656 -21.062 -16.078 1 91.12 86 SER A C 1
ATOM 704 O O . SER A 1 86 ? 14.125 -20.766 -17.141 1 91.12 86 SER A O 1
ATOM 706 N N . CYS A 1 87 ? 13.953 -21.234 -14.953 1 94.88 87 CYS A N 1
ATOM 707 C CA . CYS A 1 87 ? 12.586 -20.766 -14.812 1 94.88 87 CYS A CA 1
ATOM 708 C C . CYS A 1 87 ? 12.469 -19.781 -13.656 1 94.88 87 CYS A C 1
ATOM 710 O O . CYS A 1 87 ? 12.992 -20.016 -12.57 1 94.88 87 CYS A O 1
ATOM 712 N N . ARG A 1 88 ? 11.734 -18.656 -14.07 1 96.06 88 ARG A N 1
ATOM 713 C CA . ARG A 1 88 ? 11.68 -17.609 -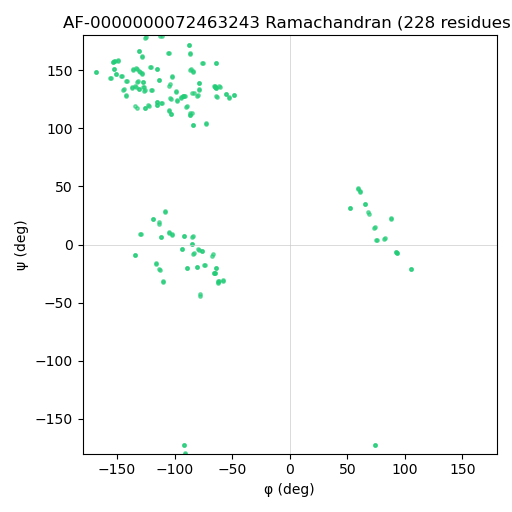13.062 1 96.06 88 ARG A CA 1
ATOM 714 C C . ARG A 1 88 ? 10.328 -16.891 -13.086 1 96.06 88 ARG A C 1
ATOM 716 O O . ARG A 1 88 ? 9.781 -16.609 -14.156 1 96.06 88 ARG A O 1
ATOM 723 N N . LEU A 1 89 ? 9.766 -16.734 -11.859 1 97.94 89 LEU A N 1
ATOM 724 C CA . LEU A 1 89 ? 8.633 -15.82 -11.68 1 97.94 89 LEU A CA 1
ATOM 725 C C . LEU A 1 89 ? 9.078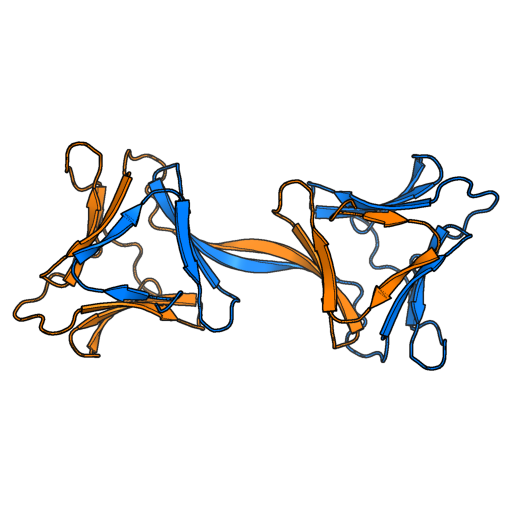 -14.516 -11.031 1 97.94 89 LEU A C 1
ATOM 727 O O . LEU A 1 89 ? 9.672 -14.523 -9.953 1 97.94 89 LEU A O 1
ATOM 731 N N . GLN A 1 90 ? 8.773 -13.391 -11.664 1 98.25 90 GLN A N 1
ATOM 732 C CA . GLN A 1 90 ? 9.219 -12.094 -11.164 1 98.25 90 GLN A CA 1
ATOM 733 C C . GLN A 1 90 ? 8.055 -11.102 -11.102 1 98.25 90 GLN A C 1
ATOM 735 O O . GLN A 1 90 ? 7.234 -11.047 -12.016 1 98.25 90 GLN A O 1
ATOM 740 N N . LEU A 1 91 ? 7.945 -10.375 -9.953 1 98.56 91 LEU A N 1
ATOM 741 C CA . LEU A 1 91 ? 7.117 -9.172 -9.914 1 98.56 91 LEU A CA 1
ATOM 742 C C . LEU A 1 91 ? 7.91 -7.953 -10.367 1 98.56 91 LEU A C 1
ATOM 744 O O . LEU A 1 91 ? 8.82 -7.5 -9.664 1 98.56 91 LEU A O 1
ATOM 748 N N . ASN A 1 92 ? 7.57 -7.441 -11.469 1 97.88 92 ASN A N 1
ATOM 749 C CA . ASN A 1 92 ? 8.383 -6.359 -12 1 97.88 92 ASN A CA 1
ATOM 750 C C . ASN A 1 92 ? 7.883 -4.996 -11.539 1 97.88 92 ASN A C 1
ATOM 752 O O . ASN A 1 92 ? 6.914 -4.91 -10.781 1 97.88 92 ASN A O 1
ATOM 756 N N . ASP A 1 93 ? 8.555 -3.998 -11.977 1 97.25 93 ASP A N 1
ATOM 757 C CA . ASP A 1 93 ? 8.305 -2.658 -11.453 1 97.25 93 ASP A CA 1
ATOM 758 C C . ASP A 1 93 ? 7.059 -2.043 -12.102 1 97.25 93 ASP A C 1
ATOM 760 O O . ASP A 1 93 ? 6.613 -0.967 -11.695 1 97.25 93 ASP A O 1
ATOM 764 N N . ASP A 1 94 ? 6.496 -2.785 -13.062 1 97.12 94 ASP A N 1
ATOM 765 C CA . ASP A 1 94 ? 5.238 -2.359 -13.672 1 97.12 94 ASP A CA 1
ATOM 766 C C . ASP A 1 94 ? 4.043 -3.004 -12.977 1 97.12 94 ASP A C 1
ATOM 768 O O . ASP A 1 94 ? 2.893 -2.73 -13.32 1 97.12 94 ASP A O 1
ATOM 772 N N . GLY A 1 95 ? 4.309 -3.824 -12.07 1 97.69 95 GLY A N 1
ATOM 773 C CA . GLY A 1 95 ? 3.248 -4.438 -11.289 1 97.69 95 GLY A CA 1
ATOM 774 C C . GLY A 1 95 ? 2.705 -5.707 -11.914 1 97.69 95 GLY A C 1
ATOM 775 O O . GLY A 1 95 ? 1.54 -6.059 -11.711 1 97.69 95 GLY A O 1
ATOM 776 N N . ASN A 1 96 ? 3.51 -6.305 -12.75 1 98.44 96 ASN A N 1
ATOM 777 C CA . ASN A 1 96 ? 3.1 -7.562 -13.359 1 98.44 96 ASN A CA 1
ATOM 778 C C . ASN A 1 96 ? 3.969 -8.727 -12.891 1 98.44 96 ASN A C 1
ATOM 780 O O . ASN A 1 96 ? 5.184 -8.578 -12.758 1 98.44 96 ASN A O 1
ATOM 784 N N . LEU A 1 97 ? 3.297 -9.828 -12.703 1 98.56 97 LEU A N 1
ATOM 785 C CA . LEU A 1 97 ? 4.027 -11.086 -12.602 1 98.56 97 LEU A CA 1
ATOM 786 C C . LEU A 1 97 ? 4.402 -11.609 -13.984 1 98.56 97 LEU A C 1
ATOM 788 O O . LEU A 1 97 ? 3.555 -11.695 -14.867 1 98.56 97 LEU A O 1
ATOM 792 N N . VAL A 1 98 ? 5.672 -11.891 -14.109 1 98.38 98 VAL A N 1
ATOM 793 C CA . VAL A 1 98 ? 6.16 -12.438 -15.375 1 98.38 98 VAL A CA 1
ATOM 794 C C . VAL A 1 98 ? 6.902 -13.75 -15.117 1 98.38 98 VAL A C 1
ATOM 796 O O . VAL A 1 98 ? 7.879 -13.781 -14.359 1 98.38 98 VAL A O 1
ATOM 799 N N . LEU A 1 99 ? 6.328 -14.75 -15.695 1 97.94 99 LEU A N 1
ATOM 800 C CA . LEU A 1 99 ? 6.984 -16.062 -15.68 1 97.94 99 LEU A CA 1
ATOM 801 C C . LEU A 1 99 ? 7.809 -16.266 -16.938 1 97.94 99 LEU A C 1
ATOM 803 O O . LEU A 1 99 ? 7.289 -16.141 -18.062 1 97.94 99 LEU A O 1
ATOM 807 N N . SER A 1 100 ? 9.117 -16.594 -16.766 1 97.06 100 SER A N 1
ATOM 808 C CA . SER A 1 100 ? 9.984 -16.703 -17.922 1 97.06 100 SER A CA 1
ATOM 809 C C . SER A 1 100 ? 10.812 -17.984 -17.875 1 97.06 100 SER A C 1
ATOM 811 O O . SER A 1 100 ? 11.094 -18.5 -16.781 1 97.06 100 SER A O 1
ATOM 813 N N . LYS A 1 101 ? 11.109 -18.422 -19.016 1 95.88 101 LYS A N 1
ATOM 814 C CA . LYS A 1 101 ? 12.07 -19.5 -19.234 1 95.88 101 LYS A CA 1
ATOM 815 C C . LYS A 1 101 ? 13.289 -19 -20 1 95.88 101 LYS A C 1
ATOM 817 O O . LYS A 1 101 ? 13.164 -18.516 -21.125 1 95.88 101 LYS A O 1
ATOM 822 N N . ASP A 1 102 ? 14.477 -19.125 -19.375 1 92.38 102 ASP A N 1
ATOM 823 C CA . ASP A 1 102 ? 15.719 -18.703 -20.016 1 92.38 102 ASP A CA 1
ATOM 824 C C . ASP A 1 102 ? 15.609 -17.266 -20.531 1 92.38 102 ASP A C 1
ATOM 826 O O . ASP A 1 102 ? 16.016 -16.969 -21.656 1 92.38 102 ASP A O 1
ATOM 830 N N . GLY A 1 103 ? 14.82 -16.469 -19.812 1 92.25 103 GLY A N 1
ATOM 831 C CA . GLY A 1 103 ? 14.688 -15.047 -20.125 1 92.25 103 GLY A CA 1
ATOM 832 C C . GLY A 1 103 ? 13.539 -14.742 -21.062 1 92.25 103 GLY A C 1
ATOM 833 O O . GLY A 1 103 ? 13.234 -13.578 -21.328 1 92.25 103 GLY A O 1
ATOM 834 N N . ILE A 1 104 ? 12.906 -15.836 -21.578 1 94.31 104 ILE A N 1
ATOM 835 C CA . ILE A 1 104 ? 11.789 -15.656 -22.5 1 94.31 104 ILE A CA 1
ATOM 836 C C . ILE A 1 104 ? 10.469 -15.781 -21.734 1 94.31 104 ILE A C 1
ATOM 838 O O . ILE A 1 104 ? 10.203 -16.797 -21.094 1 94.31 104 ILE A O 1
ATOM 842 N N . PRO A 1 105 ? 9.617 -14.766 -21.812 1 96.06 105 PRO A N 1
ATOM 843 C CA . PRO A 1 105 ? 8.359 -14.812 -21.078 1 96.06 105 PRO A CA 1
ATOM 844 C C . PRO A 1 105 ? 7.434 -15.93 -21.547 1 96.06 105 PRO A C 1
ATOM 846 O O . PRO A 1 105 ? 7.27 -16.125 -22.75 1 96.06 105 PRO A O 1
ATOM 849 N N . LEU A 1 106 ? 6.859 -16.641 -20.562 1 96.06 106 LEU A N 1
ATOM 850 C CA . LEU A 1 106 ? 5.906 -17.703 -20.828 1 96.06 106 LEU A CA 1
ATOM 851 C C . LEU A 1 106 ? 4.5 -17.312 -20.406 1 96.06 106 LEU A C 1
ATOM 853 O O . LEU A 1 106 ? 3.516 -17.766 -20.984 1 96.06 106 LEU A O 1
ATOM 857 N N . TRP A 1 107 ? 4.336 -16.5 -19.375 1 97.69 107 TRP A N 1
ATOM 858 C CA . TRP A 1 107 ? 3.064 -16.094 -18.797 1 97.69 107 TRP A CA 1
ATOM 859 C C . TRP A 1 107 ? 3.207 -14.758 -18.062 1 97.69 107 TRP A C 1
ATOM 861 O O . TRP A 1 107 ? 4.246 -14.484 -17.453 1 97.69 107 TRP A O 1
ATOM 871 N N . THR A 1 108 ? 2.209 -13.953 -18.141 1 98.31 108 THR A N 1
ATOM 872 C CA . THR A 1 108 ? 2.203 -12.703 -17.406 1 98.31 108 THR A CA 1
ATOM 873 C C . THR A 1 108 ? 0.81 -12.398 -16.859 1 98.31 108 THR A C 1
ATOM 875 O O . THR A 1 108 ? -0.192 -12.656 -17.531 1 98.31 108 THR A O 1
ATOM 878 N N . SER A 1 109 ? 0.761 -11.898 -15.703 1 98.19 109 SER A N 1
ATOM 879 C CA . SER A 1 109 ? -0.498 -11.492 -15.086 1 98.19 109 SER A CA 1
ATOM 880 C C . SER A 1 109 ? -1.15 -10.352 -15.852 1 98.19 109 SER A C 1
ATOM 882 O O . SER A 1 109 ? -2.34 -10.078 -15.68 1 98.19 109 SER A O 1
ATOM 884 N N . ALA A 1 110 ? -0.371 -9.648 -16.641 1 96.94 110 ALA A N 1
ATOM 885 C CA . ALA A 1 110 ? -0.907 -8.523 -17.406 1 96.94 110 ALA A CA 1
ATOM 886 C C . ALA A 1 110 ? -2.053 -8.969 -18.312 1 96.94 110 ALA A C 1
ATOM 888 O O . ALA A 1 110 ? -2.988 -8.211 -18.562 1 96.94 110 ALA A O 1
ATOM 889 N N . ASN A 1 111 ? -2 -10.195 -18.766 1 94.12 111 ASN A N 1
ATOM 890 C CA . ASN A 1 111 ? -2.996 -10.609 -19.75 1 94.12 111 ASN A CA 1
ATOM 891 C C . ASN A 1 111 ? -3.662 -11.922 -19.344 1 94.12 111 ASN A C 1
ATOM 893 O O . ASN A 1 111 ? -4.32 -12.562 -20.172 1 94.12 111 ASN A O 1
ATOM 897 N N . SER A 1 112 ? -3.381 -12.375 -18.109 1 94.19 112 SER A N 1
ATOM 898 C CA . SER A 1 112 ? -3.947 -13.656 -17.703 1 94.19 112 SER A CA 1
ATOM 899 C C . SER A 1 112 ? -4.277 -13.664 -16.219 1 94.19 112 SER A C 1
ATOM 901 O O . SER A 1 112 ? -3.561 -13.07 -15.414 1 94.19 112 SER A O 1
ATOM 903 N N . LYS A 1 113 ? -5.348 -14.344 -15.836 1 93.75 113 LYS A N 1
ATOM 904 C CA . LYS A 1 113 ? -5.672 -14.602 -14.438 1 93.75 113 LYS A CA 1
ATOM 905 C C . LYS A 1 113 ? -5.363 -16.047 -14.055 1 93.75 113 LYS A C 1
ATOM 907 O O . LYS A 1 113 ? -5.699 -16.484 -12.953 1 93.75 113 LYS A O 1
ATOM 912 N N . GLY A 1 114 ? -4.699 -16.688 -14.945 1 94 114 GLY A N 1
ATOM 913 C CA . GLY A 1 114 ? -4.465 -18.109 -14.742 1 94 114 GLY A CA 1
ATOM 914 C C . GLY A 1 114 ? -5.695 -18.953 -14.984 1 94 114 GLY A C 1
ATOM 915 O O . GLY A 1 114 ? -6.617 -18.531 -15.688 1 94 114 GLY A O 1
ATOM 916 N N . MET A 1 115 ? -5.512 -20.312 -14.633 1 92.12 115 MET A N 1
ATOM 917 C CA . MET A 1 115 ? -6.582 -21.281 -14.852 1 92.12 115 MET A CA 1
ATOM 918 C C . MET A 1 115 ? -6.887 -22.062 -13.586 1 92.12 115 MET A C 1
ATOM 920 O O . MET A 1 115 ? -5.973 -22.438 -12.844 1 92.12 115 MET A O 1
ATOM 924 N N . LYS A 1 116 ? -8.234 -22.297 -13.344 1 91.5 116 LYS A N 1
ATOM 925 C CA . LYS A 1 116 ? -8.68 -23.125 -12.227 1 91.5 116 LYS A CA 1
ATOM 926 C C . LYS A 1 116 ? -9.375 -24.391 -12.727 1 91.5 116 LYS A C 1
ATOM 928 O O . LYS A 1 116 ? -10 -24.391 -13.797 1 91.5 116 LYS A O 1
ATOM 933 N N . MET B 1 1 ? 18.734 -12.672 -1.212 1 51.72 1 MET B N 1
ATOM 934 C CA . MET B 1 1 ? 17.75 -13.297 -2.094 1 51.72 1 MET B CA 1
ATOM 935 C C . MET B 1 1 ? 16.766 -12.266 -2.635 1 51.72 1 MET B C 1
ATOM 937 O O . MET B 1 1 ? 16.484 -11.266 -1.975 1 51.72 1 MET B O 1
ATOM 941 N N . SER B 1 2 ? 16.438 -12.234 -3.949 1 69.25 2 SER B N 1
ATOM 942 C CA . SER B 1 2 ? 15.625 -11.188 -4.562 1 69.25 2 SER B CA 1
ATOM 943 C C . SER B 1 2 ? 14.211 -11.172 -3.984 1 69.25 2 SER B C 1
ATOM 945 O O . SER B 1 2 ? 13.586 -12.227 -3.832 1 69.25 2 SER B O 1
ATOM 947 N N . LYS B 1 3 ? 13.844 -10.102 -3.566 1 91.38 3 LYS B N 1
ATOM 948 C CA . LYS B 1 3 ? 12.531 -9.977 -2.932 1 91.38 3 LYS B CA 1
ATOM 949 C C . LYS B 1 3 ? 11.414 -9.977 -3.973 1 91.38 3 LYS B C 1
ATOM 951 O O . LYS B 1 3 ? 10.25 -10.188 -3.641 1 91.38 3 LYS B O 1
ATOM 956 N N . ASN B 1 4 ? 11.938 -9.961 -5.207 1 98.12 4 ASN B N 1
ATOM 957 C CA . ASN B 1 4 ? 10.891 -9.734 -6.191 1 98.12 4 ASN B CA 1
ATOM 958 C C . ASN B 1 4 ? 10.656 -10.977 -7.047 1 98.12 4 ASN B C 1
ATOM 960 O O . ASN B 1 4 ? 9.922 -10.922 -8.039 1 98.12 4 ASN B O 1
ATOM 964 N N . ALA B 1 5 ? 11.375 -12.164 -6.668 1 98 5 ALA B N 1
ATOM 965 C CA . ALA B 1 5 ? 11.266 -13.289 -7.594 1 98 5 ALA B CA 1
ATOM 966 C C . ALA B 1 5 ? 11.438 -14.617 -6.859 1 98 5 ALA B C 1
ATOM 968 O O . ALA B 1 5 ? 12.016 -14.664 -5.773 1 98 5 ALA B O 1
ATOM 969 N N . ILE B 1 6 ? 10.945 -15.648 -7.426 1 97.38 6 ILE B N 1
ATOM 970 C CA . ILE B 1 6 ? 11.227 -17.016 -7.031 1 97.38 6 ILE B CA 1
ATOM 971 C C . ILE B 1 6 ? 11.672 -17.828 -8.242 1 97.38 6 ILE B C 1
ATOM 973 O O . ILE B 1 6 ? 11.438 -17.422 -9.391 1 97.38 6 ILE B O 1
ATOM 977 N N . TYR B 1 7 ? 12.297 -18.938 -7.953 1 95.88 7 TYR B N 1
ATOM 978 C CA . TYR B 1 7 ? 12.883 -19.766 -9.008 1 95.88 7 TYR B CA 1
ATOM 979 C C . TYR B 1 7 ? 12.367 -21.188 -8.93 1 95.88 7 TYR B C 1
ATOM 981 O O . TYR B 1 7 ? 11.617 -21.547 -8.016 1 95.88 7 TYR B O 1
ATOM 989 N N . LYS B 1 8 ? 12.859 -21.906 -9.875 1 93.44 8 LYS B N 1
ATOM 990 C CA . LYS B 1 8 ? 12.422 -23.281 -10 1 93.44 8 LYS B CA 1
ATOM 991 C C . LYS B 1 8 ? 12.484 -24 -8.656 1 93.44 8 LYS B C 1
ATOM 993 O O . LYS B 1 8 ? 13.484 -23.906 -7.945 1 93.44 8 LYS B O 1
ATOM 998 N N . ASN B 1 9 ? 11.367 -24.641 -8.297 1 94.19 9 ASN B N 1
ATOM 999 C CA . ASN B 1 9 ? 11.172 -25.469 -7.113 1 94.19 9 ASN B CA 1
ATOM 1000 C C . ASN B 1 9 ? 11.039 -24.625 -5.848 1 94.19 9 ASN B C 1
ATOM 1002 O O . ASN B 1 9 ? 10.945 -25.172 -4.742 1 94.19 9 ASN B O 1
ATOM 1006 N N . HIS B 1 10 ? 11.039 -23.375 -6.031 1 95.12 10 HIS B N 1
ATOM 1007 C CA . HIS B 1 10 ? 10.719 -22.531 -4.883 1 95.12 10 HIS B CA 1
ATOM 1008 C C . HIS B 1 10 ? 9.211 -22.391 -4.711 1 95.12 10 HIS B C 1
ATOM 1010 O O . HIS B 1 10 ? 8.461 -22.406 -5.691 1 95.12 10 HIS B O 1
ATOM 1016 N N . GLU B 1 11 ? 8.844 -22.25 -3.477 1 96.44 11 GLU B N 1
ATOM 1017 C CA . GLU B 1 11 ? 7.414 -22.188 -3.17 1 96.44 11 GLU B CA 1
ATOM 1018 C C . GLU B 1 11 ? 7.098 -20.984 -2.273 1 96.44 11 GLU B C 1
ATOM 1020 O O . GLU B 1 11 ? 7.957 -20.531 -1.518 1 96.44 11 GLU B O 1
ATOM 1025 N N . LEU B 1 12 ? 5.934 -20.438 -2.422 1 97.75 12 LEU B N 1
ATOM 1026 C CA . LEU B 1 12 ? 5.348 -19.5 -1.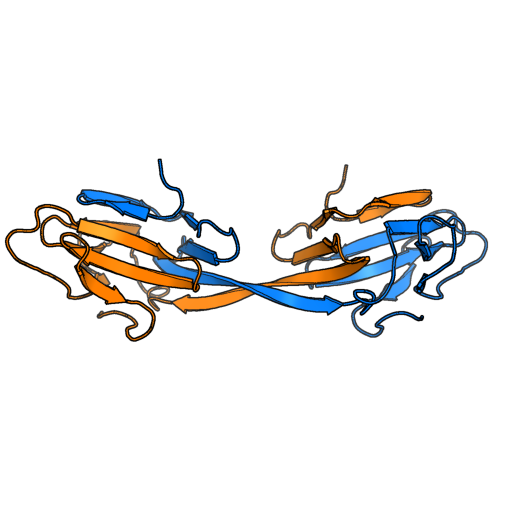471 1 97.75 12 LEU B CA 1
ATOM 1027 C C . LEU B 1 12 ? 4.258 -20.188 -0.643 1 97.75 12 LEU B C 1
ATOM 1029 O O . LEU B 1 12 ? 3.477 -20.969 -1.169 1 97.75 12 LEU B O 1
ATOM 1033 N N . ARG B 1 13 ? 4.289 -19.875 0.648 1 97.25 13 ARG B N 1
ATOM 1034 C CA . ARG B 1 13 ? 3.215 -20.297 1.551 1 97.25 13 ARG B CA 1
ATOM 1035 C C . ARG B 1 13 ? 2.326 -19.109 1.916 1 97.25 13 ARG B C 1
ATOM 1037 O O . ARG B 1 13 ? 2.654 -17.953 1.61 1 97.25 13 ARG B O 1
ATOM 1044 N N . ASN B 1 14 ? 1.144 -19.516 2.479 1 95.81 14 ASN B N 1
ATOM 1045 C CA . ASN B 1 14 ? 0.262 -18.438 2.895 1 95.81 14 ASN B CA 1
ATOM 1046 C C . ASN B 1 14 ? 0.985 -17.438 3.797 1 95.81 14 ASN B C 1
ATOM 1048 O O . ASN B 1 14 ? 1.667 -17.844 4.746 1 95.81 14 ASN B O 1
ATOM 1052 N N . GLY B 1 15 ? 0.905 -16.188 3.402 1 94.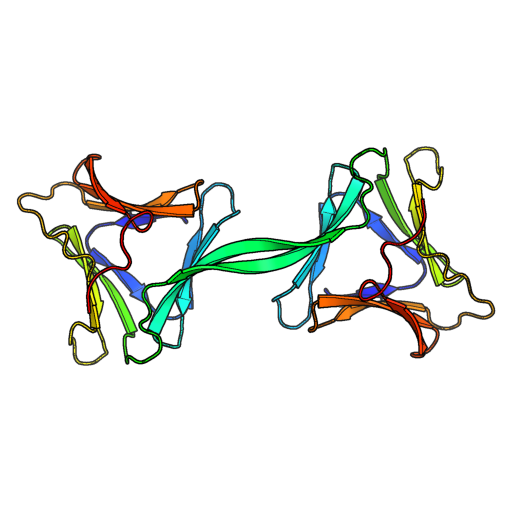44 15 GLY B N 1
ATOM 1053 C CA . GLY B 1 15 ? 1.577 -15.141 4.16 1 94.44 15 GLY B CA 1
ATOM 1054 C C . GLY B 1 15 ? 2.832 -14.625 3.48 1 94.44 15 GLY B C 1
ATOM 1055 O O . GLY B 1 15 ? 3.301 -13.523 3.783 1 94.44 15 GLY B O 1
ATOM 1056 N N . ASP B 1 16 ? 3.406 -15.359 2.609 1 96.75 16 ASP B N 1
ATOM 1057 C CA . ASP B 1 16 ? 4.59 -14.93 1.872 1 96.75 16 ASP B CA 1
ATOM 1058 C C . ASP B 1 16 ? 4.223 -13.922 0.78 1 96.75 16 ASP B C 1
ATOM 1060 O O . ASP B 1 16 ? 3.057 -13.82 0.392 1 96.75 16 ASP B O 1
ATOM 1064 N N . PHE B 1 17 ? 5.199 -13.141 0.426 1 97.12 17 PHE B N 1
ATOM 1065 C CA . PHE B 1 17 ? 4.926 -12.18 -0.641 1 97.12 17 PHE B CA 1
ATOM 1066 C C . PHE B 1 17 ? 6.188 -11.906 -1.455 1 97.12 17 PHE B C 1
ATOM 1068 O O . PHE B 1 17 ? 7.297 -12.211 -1.012 1 97.12 17 PHE B O 1
ATOM 1075 N N . LEU B 1 18 ? 6.035 -11.43 -2.699 1 98 18 LEU B N 1
ATOM 1076 C CA . LEU B 1 18 ? 7.051 -10.805 -3.539 1 98 18 LEU B CA 1
ATOM 1077 C C . LEU B 1 18 ? 6.895 -9.289 -3.551 1 98 18 LEU B C 1
ATOM 1079 O O . LEU B 1 18 ? 5.777 -8.773 -3.469 1 98 18 LEU B O 1
ATOM 1083 N N . GLU B 1 19 ? 7.977 -8.602 -3.602 1 96.31 19 GLU B N 1
ATOM 1084 C CA . GLU B 1 19 ? 7.969 -7.141 -3.701 1 96.31 19 GLU B CA 1
ATOM 1085 C C . GLU B 1 19 ? 8.789 -6.664 -4.895 1 96.31 19 GLU B C 1
ATOM 1087 O O . GLU B 1 19 ? 9.914 -7.113 -5.098 1 96.31 19 GLU B O 1
ATOM 1092 N N . SER B 1 20 ? 8.148 -5.754 -5.617 1 97.62 20 SER B N 1
ATOM 1093 C CA . SER B 1 20 ? 8.891 -5.195 -6.742 1 97.62 20 SER B CA 1
ATOM 1094 C C . SER B 1 20 ? 10.109 -4.41 -6.27 1 97.62 20 SER B C 1
ATOM 1096 O O . SER B 1 20 ? 10.156 -3.963 -5.121 1 97.62 20 SER B O 1
ATOM 1098 N N . ASN B 1 21 ? 11.086 -4.281 -7.125 1 95.62 21 ASN B N 1
ATOM 1099 C CA . ASN B 1 21 ? 12.32 -3.613 -6.73 1 95.62 21 ASN B CA 1
ATOM 1100 C C . ASN B 1 21 ? 12.078 -2.16 -6.34 1 95.62 21 ASN B C 1
ATOM 1102 O O . ASN B 1 21 ? 12.719 -1.643 -5.422 1 95.62 21 ASN B O 1
ATOM 1106 N N . ASN B 1 22 ? 11.125 -1.575 -6.957 1 92.81 22 ASN B N 1
ATOM 1107 C CA . ASN B 1 22 ? 10.859 -0.174 -6.652 1 92.81 22 ASN B CA 1
ATOM 1108 C C . ASN B 1 22 ? 9.977 -0.028 -5.414 1 92.81 22 ASN B C 1
ATOM 1110 O O . ASN B 1 22 ? 9.672 1.089 -4.992 1 92.81 22 ASN B O 1
ATOM 1114 N N . GLY B 1 23 ? 9.5 -1.141 -4.949 1 90.44 23 GLY B N 1
ATOM 1115 C CA . GLY B 1 23 ? 8.742 -1.13 -3.707 1 90.44 23 GLY B CA 1
ATOM 1116 C C . GLY B 1 23 ? 7.293 -0.726 -3.895 1 90.44 23 GLY B C 1
ATOM 1117 O O . GLY B 1 23 ? 6.543 -0.617 -2.922 1 90.44 23 GLY B O 1
ATOM 1118 N N . LYS B 1 24 ? 6.797 -0.526 -5.027 1 91.88 24 LYS B N 1
ATOM 1119 C CA . LYS B 1 24 ? 5.461 0.007 -5.285 1 91.88 24 LYS B CA 1
ATOM 1120 C C . LYS B 1 24 ? 4.426 -1.113 -5.363 1 91.88 24 LYS B C 1
ATOM 1122 O O . LYS B 1 24 ? 3.225 -0.864 -5.246 1 91.88 24 LYS B O 1
ATOM 1127 N N . PHE B 1 25 ? 4.965 -2.359 -5.629 1 96.12 25 PHE B N 1
ATOM 1128 C CA . PHE B 1 25 ? 4.031 -3.465 -5.801 1 96.12 25 PHE B CA 1
ATOM 1129 C C . PHE B 1 25 ? 4.41 -4.637 -4.902 1 96.12 25 PHE B C 1
ATOM 1131 O O . PHE B 1 25 ? 5.594 -4.906 -4.691 1 96.12 25 PHE B O 1
ATOM 1138 N N . ARG B 1 26 ? 3.408 -5.32 -4.48 1 96.12 26 ARG B N 1
ATOM 1139 C CA . ARG B 1 26 ? 3.559 -6.578 -3.752 1 96.12 26 ARG B CA 1
ATOM 1140 C C . ARG B 1 26 ? 2.553 -7.613 -4.242 1 96.12 26 ARG B C 1
ATOM 1142 O O . ARG B 1 26 ? 1.39 -7.293 -4.488 1 96.12 26 ARG B O 1
ATOM 1149 N N . ALA B 1 27 ? 3.051 -8.727 -4.414 1 98.25 27 ALA B N 1
ATOM 1150 C CA . ALA B 1 27 ? 2.195 -9.891 -4.652 1 98.25 27 ALA B CA 1
ATOM 1151 C C . ALA B 1 27 ? 2.111 -10.773 -3.412 1 98.25 27 ALA B C 1
ATOM 1153 O O . ALA B 1 27 ? 3.096 -11.406 -3.025 1 98.25 27 ALA B O 1
ATOM 1154 N N . PHE B 1 28 ? 0.947 -10.883 -2.854 1 97.25 28 PHE B N 1
ATOM 1155 C CA . PHE B 1 28 ? 0.753 -11.547 -1.57 1 97.25 28 PHE B CA 1
ATOM 1156 C C . PHE B 1 28 ? -0.023 -12.844 -1.747 1 97.25 28 PHE B C 1
ATOM 1158 O O . PHE B 1 28 ? -1.117 -12.852 -2.316 1 97.25 28 PHE B O 1
ATOM 1165 N N . PHE B 1 29 ? 0.638 -13.961 -1.293 1 98.06 29 PHE B N 1
ATOM 1166 C CA . PHE B 1 29 ? -0.118 -15.203 -1.151 1 98.06 29 PHE B CA 1
ATOM 1167 C C . PHE B 1 29 ? -0.838 -15.25 0.191 1 98.06 29 PHE B C 1
ATOM 1169 O O . PHE B 1 29 ? -0.243 -15.609 1.208 1 98.06 29 PHE B O 1
ATOM 1176 N N . GLN B 1 30 ? -2.127 -15.016 0.231 1 96.69 30 GLN B N 1
ATOM 1177 C CA . GLN B 1 30 ? -2.891 -14.68 1.43 1 96.69 30 GLN B CA 1
ATOM 1178 C C . GLN B 1 30 ? -3.348 -15.938 2.158 1 96.69 30 GLN B C 1
ATOM 1180 O O . GLN B 1 30 ? -3.357 -17.031 1.581 1 96.69 30 GLN B O 1
ATOM 1185 N N . ASP B 1 31 ? -3.746 -15.75 3.346 1 95.5 31 ASP B N 1
ATOM 1186 C CA . ASP B 1 31 ? -4.188 -16.859 4.188 1 95.5 31 ASP B CA 1
ATOM 1187 C C . ASP B 1 31 ? -5.453 -17.5 3.627 1 95.5 31 ASP B C 1
ATOM 1189 O O . ASP B 1 31 ? -5.703 -18.688 3.848 1 95.5 31 ASP B O 1
ATOM 1193 N N . ASP B 1 32 ? -6.18 -16.781 2.898 1 95.81 32 ASP B N 1
ATOM 1194 C CA . ASP B 1 32 ? -7.414 -17.297 2.328 1 95.81 32 ASP B CA 1
ATOM 1195 C C . ASP B 1 32 ? -7.145 -18.047 1.025 1 95.81 32 ASP B C 1
ATOM 1197 O O . ASP B 1 32 ? -8.078 -18.469 0.339 1 95.81 32 ASP B O 1
ATOM 1201 N N . GLY B 1 33 ? -5.809 -18.125 0.617 1 96.06 33 GLY B N 1
ATOM 1202 C CA . GLY B 1 33 ? -5.418 -18.891 -0.555 1 96.06 33 GLY B CA 1
ATOM 1203 C C . GLY B 1 33 ? -5.371 -18.062 -1.823 1 96.06 33 GLY B C 1
ATOM 1204 O O . GLY B 1 33 ? -5 -18.562 -2.887 1 96.06 33 GLY B O 1
ATOM 1205 N N . ASN B 1 34 ? -5.812 -16.812 -1.788 1 97.81 34 ASN B N 1
ATOM 1206 C CA . ASN B 1 34 ? -5.738 -15.938 -2.955 1 97.81 34 ASN B CA 1
ATOM 1207 C C . ASN B 1 34 ? -4.332 -15.375 -3.146 1 97.81 34 ASN B C 1
ATOM 1209 O O . ASN B 1 34 ? -3.617 -15.133 -2.17 1 97.81 34 ASN B O 1
ATOM 1213 N N . PHE B 1 35 ? -3.842 -15.305 -4.359 1 98.06 35 PHE B N 1
ATOM 1214 C CA . PHE B 1 35 ? -2.615 -14.602 -4.719 1 98.06 35 PHE B CA 1
ATOM 1215 C C . PHE B 1 35 ? -2.93 -13.266 -5.391 1 98.06 35 PHE B C 1
ATOM 1217 O O . PHE B 1 35 ? -3.533 -13.234 -6.465 1 98.06 35 PHE B O 1
ATO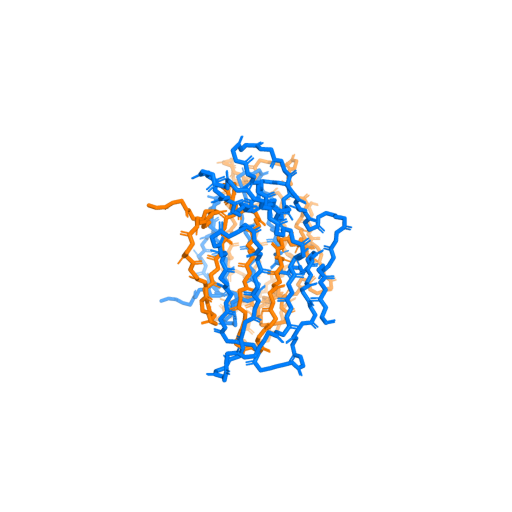M 1224 N N . VAL B 1 36 ? -2.602 -12.141 -4.688 1 98.38 36 VAL B N 1
ATOM 1225 C CA . VAL B 1 36 ? -3.098 -10.836 -5.117 1 98.38 36 VAL B CA 1
ATOM 1226 C C . VAL B 1 36 ? -1.931 -9.859 -5.262 1 98.38 36 VAL B C 1
ATOM 1228 O O . VAL B 1 36 ? -1.049 -9.805 -4.398 1 98.38 36 VAL B O 1
ATOM 1231 N N . ILE B 1 37 ? -1.898 -9.094 -6.34 1 98.56 37 ILE B N 1
ATOM 1232 C CA . ILE B 1 37 ? -0.959 -7.992 -6.516 1 98.56 37 ILE B CA 1
ATOM 1233 C C . ILE B 1 37 ? -1.593 -6.691 -6.027 1 98.56 37 ILE B C 1
ATOM 1235 O O . ILE B 1 37 ? -2.723 -6.363 -6.398 1 98.56 37 ILE B O 1
ATO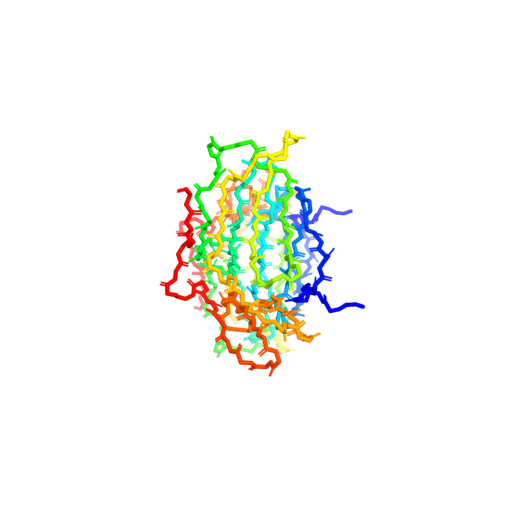M 1239 N N . TYR B 1 38 ? -0.858 -6.051 -5.18 1 97.19 38 TYR B N 1
ATOM 1240 C CA . TYR B 1 38 ? -1.309 -4.766 -4.652 1 97.19 38 TYR B CA 1
ATOM 1241 C C . TYR B 1 38 ? -0.375 -3.643 -5.086 1 97.19 38 TYR B C 1
ATOM 1243 O O . TYR B 1 38 ? 0.824 -3.863 -5.273 1 97.19 38 TYR B O 1
ATOM 1251 N N . THR B 1 39 ? -0.934 -2.443 -5.211 1 96.5 39 THR B N 1
ATOM 1252 C CA . THR B 1 39 ? -0.175 -1.202 -5.309 1 96.5 39 THR B CA 1
ATOM 1253 C C . THR B 1 39 ? -0.719 -0.159 -4.34 1 96.5 39 THR B C 1
ATOM 1255 O O . THR B 1 39 ? -1.711 -0.402 -3.648 1 96.5 39 THR B O 1
ATOM 1258 N N . TRP B 1 40 ? 0.074 0.921 -4.141 1 92.44 40 TRP B N 1
ATOM 1259 C CA . TRP B 1 40 ? -0.379 2.033 -3.314 1 92.44 40 TRP B CA 1
ATOM 1260 C C . TRP B 1 40 ? -1.333 2.938 -4.09 1 92.44 40 TRP B C 1
ATOM 1262 O O . TRP B 1 40 ? -1.104 3.229 -5.266 1 92.44 40 TRP B O 1
ATOM 1272 N N . LYS B 1 41 ? -2.42 3.293 -3.484 1 95.19 41 LYS B N 1
ATOM 1273 C CA . LYS B 1 41 ? -3.406 4.211 -4.051 1 95.19 41 LYS B CA 1
ATOM 1274 C C . LYS B 1 41 ? -3.641 5.402 -3.125 1 95.19 41 LYS B C 1
ATOM 1276 O O . LYS B 1 41 ? -4.043 5.23 -1.973 1 95.19 41 LYS B O 1
ATOM 1281 N N . PRO B 1 42 ? -3.363 6.676 -3.613 1 95.69 42 PRO B N 1
ATOM 1282 C CA . PRO B 1 42 ? -3.682 7.836 -2.779 1 95.69 42 PRO B CA 1
ATOM 1283 C C . PRO B 1 42 ? -5.184 8 -2.543 1 95.69 42 PRO B C 1
ATOM 1285 O O . PRO B 1 42 ? -5.98 7.785 -3.457 1 95.69 42 PRO B O 1
ATOM 1288 N N . THR B 1 43 ? -5.531 8.273 -1.348 1 97.25 43 THR B N 1
ATOM 1289 C CA . THR B 1 43 ? -6.941 8.492 -1.032 1 97.25 43 THR B CA 1
ATOM 1290 C C . THR B 1 43 ? -7.191 9.938 -0.628 1 97.25 43 THR B C 1
ATOM 1292 O O . THR B 1 43 ? -8.328 10.414 -0.662 1 97.25 43 THR B O 1
ATOM 1295 N N . TRP B 1 44 ? -6.285 10.688 -0.208 1 98.25 44 TRP B N 1
ATOM 1296 C CA . TRP B 1 44 ? -6.312 12.102 0.167 1 98.25 44 TRP B CA 1
ATOM 1297 C C . TRP B 1 44 ? -4.938 12.734 -0.019 1 98.25 44 TRP B C 1
ATOM 1299 O O . TRP B 1 44 ? -3.912 12.078 0.165 1 98.25 44 TRP B O 1
ATOM 1309 N N . ALA B 1 45 ? -4.922 14.039 -0.308 1 98.06 45 ALA B N 1
ATOM 1310 C CA . ALA B 1 45 ? -3.67 14.781 -0.418 1 98.06 45 ALA B CA 1
ATOM 1311 C C . ALA B 1 45 ? -3.869 16.25 -0.041 1 98.06 45 ALA B C 1
ATOM 1313 O O . ALA B 1 45 ? -4.93 16.828 -0.303 1 98.06 45 ALA B O 1
ATOM 1314 N N . SER B 1 46 ? -2.828 16.812 0.546 1 97.62 46 SER B N 1
ATOM 1315 C CA . SER B 1 46 ? -2.84 18.234 0.862 1 97.62 46 SER B CA 1
ATOM 1316 C C . SER B 1 46 ? -2.656 19.078 -0.394 1 97.62 46 SER B C 1
ATOM 1318 O O . SER B 1 46 ? -2.924 20.281 -0.382 1 97.62 46 SER B O 1
ATOM 1320 N N . ASP B 1 47 ? -2.176 18.469 -1.462 1 96.81 47 ASP B N 1
ATOM 1321 C CA . ASP B 1 47 ? -1.906 19.141 -2.732 1 96.81 47 ASP B CA 1
ATOM 1322 C C . ASP B 1 47 ? -0.865 20.25 -2.562 1 96.81 47 ASP B C 1
ATOM 1324 O O . ASP B 1 47 ? -1.056 21.359 -3.043 1 96.81 47 ASP B O 1
ATOM 1328 N N . THR B 1 48 ? 0.17 19.906 -1.87 1 97.31 48 THR B N 1
ATOM 1329 C CA . THR B 1 48 ? 1.228 20.875 -1.606 1 97.31 48 THR B CA 1
ATOM 1330 C C . THR B 1 48 ? 2.521 20.469 -2.303 1 97.31 48 THR B C 1
ATOM 1332 O O . THR B 1 48 ? 3.607 20.906 -1.907 1 97.31 48 THR B O 1
ATOM 1335 N N . ASP B 1 49 ? 2.396 19.609 -3.301 1 93.81 49 ASP B N 1
ATOM 1336 C CA . ASP B 1 49 ? 3.578 19.156 -4.023 1 93.81 49 ASP B CA 1
ATOM 1337 C C . ASP B 1 49 ? 4.211 20.297 -4.816 1 93.81 49 ASP B C 1
ATOM 1339 O O . ASP B 1 49 ? 5.359 20.188 -5.258 1 93.81 49 ASP B O 1
ATOM 1343 N N . LYS B 1 50 ? 3.635 21.406 -4.953 1 92.38 50 LYS B N 1
ATOM 1344 C CA . LYS B 1 50 ? 4.145 22.562 -5.684 1 92.38 50 LYS B CA 1
ATOM 1345 C C . LYS B 1 50 ? 4.691 23.609 -4.727 1 92.38 50 LYS B C 1
ATOM 1347 O O . LYS B 1 50 ? 4.973 24.75 -5.133 1 92.38 50 LYS B O 1
ATOM 1352 N N . THR B 1 51 ? 4.758 23.25 -3.541 1 95.38 51 THR B N 1
ATOM 1353 C CA . THR B 1 51 ? 5.281 24.172 -2.541 1 95.38 51 THR B CA 1
ATOM 1354 C C . THR B 1 51 ? 6.633 23.703 -2.016 1 95.38 51 THR B C 1
ATOM 1356 O O . THR B 1 51 ? 7.16 22.688 -2.479 1 95.38 51 THR B O 1
ATOM 1359 N N . ASP B 1 52 ? 7.215 24.453 -1.113 1 96.88 52 ASP B N 1
ATOM 1360 C CA . ASP B 1 52 ? 8.5 24.125 -0.506 1 96.88 52 ASP B CA 1
ATOM 1361 C C . ASP B 1 52 ? 8.32 23.688 0.95 1 96.88 52 ASP B C 1
ATOM 1363 O O . ASP B 1 52 ? 9.211 23.906 1.777 1 96.88 52 ASP B O 1
ATOM 1367 N N . ALA B 1 53 ? 7.137 23.125 1.217 1 97.94 53 ALA B N 1
ATOM 1368 C CA . ALA B 1 53 ? 6.867 22.688 2.582 1 97.94 53 ALA B CA 1
ATOM 1369 C C . ALA B 1 53 ? 7.863 21.609 3.02 1 97.94 53 ALA B C 1
ATOM 1371 O O . ALA B 1 53 ? 8.156 20.688 2.268 1 97.94 53 ALA B O 1
ATOM 1372 N N . THR B 1 54 ? 8.367 21.766 4.281 1 97.56 54 THR B N 1
ATOM 1373 C CA . THR B 1 54 ? 9.375 20.812 4.75 1 97.56 54 THR B CA 1
ATOM 1374 C C . THR B 1 54 ? 9.055 20.344 6.164 1 97.56 54 THR B C 1
ATOM 1376 O O . THR B 1 54 ? 9.695 19.422 6.676 1 97.56 54 THR B O 1
ATOM 1379 N N . ARG B 1 55 ? 8.117 20.969 6.719 1 97.94 55 ARG B N 1
ATOM 1380 C CA . ARG B 1 55 ? 7.781 20.688 8.109 1 97.94 55 ARG B CA 1
ATOM 1381 C C . ARG B 1 55 ? 6.273 20.734 8.336 1 97.94 55 ARG B C 1
ATOM 1383 O O . ARG B 1 55 ? 5.609 21.703 7.93 1 97.94 55 ARG B O 1
ATOM 1390 N N . LEU B 1 56 ? 5.73 19.719 8.93 1 98.38 56 LEU B N 1
ATOM 1391 C CA . LEU B 1 56 ? 4.332 19.656 9.352 1 98.38 56 LEU B CA 1
ATOM 1392 C C . LEU B 1 56 ? 4.227 19.562 10.867 1 98.38 56 LEU B C 1
ATOM 1394 O O . LEU B 1 56 ? 4.75 18.625 11.477 1 98.38 56 LEU B O 1
ATOM 1398 N N . ILE B 1 57 ? 3.541 20.484 11.477 1 98 57 ILE B N 1
ATOM 1399 C CA . ILE B 1 57 ? 3.568 20.531 12.93 1 98 57 ILE B CA 1
ATOM 1400 C C . ILE B 1 57 ? 2.15 20.703 13.469 1 98 57 ILE B C 1
ATOM 1402 O O . ILE B 1 57 ? 1.362 21.484 12.914 1 98 57 ILE B O 1
ATOM 1406 N N . LEU B 1 58 ? 1.837 19.953 14.461 1 97.5 58 LEU B N 1
ATOM 1407 C CA . LEU B 1 58 ? 0.648 20.219 15.266 1 97.5 58 LEU B CA 1
ATOM 1408 C C . LEU B 1 58 ? 0.948 21.25 16.359 1 97.5 58 LEU B C 1
ATOM 1410 O O . LEU B 1 58 ? 1.601 20.922 17.359 1 97.5 58 LEU B O 1
ATOM 1414 N N . GLN B 1 59 ? 0.362 22.344 16.234 1 95.44 59 GLN B N 1
ATOM 1415 C CA . GLN B 1 59 ? 0.733 23.469 17.094 1 95.44 59 GLN B CA 1
ATOM 1416 C C . GLN B 1 59 ? -0.067 23.438 18.406 1 95.44 59 GLN B C 1
ATOM 1418 O O . GLN B 1 59 ? -1.023 22.672 18.531 1 95.44 59 GLN B O 1
ATOM 1423 N N . GLU B 1 60 ? 0.349 24.328 19.297 1 92.94 60 GLU B N 1
ATOM 1424 C CA . GLU B 1 60 ? -0.263 24.391 20.609 1 92.94 60 GLU B CA 1
ATOM 1425 C C . GLU B 1 60 ? -1.742 24.75 20.516 1 92.94 60 GLU B C 1
ATOM 1427 O O . GLU B 1 60 ? -2.545 24.344 21.359 1 92.94 60 GLU B O 1
ATOM 1432 N N . ASP B 1 61 ? -2.084 25.516 19.594 1 94.19 61 ASP B N 1
ATOM 1433 C CA . ASP B 1 61 ? -3.469 25.938 19.422 1 94.19 61 ASP B CA 1
ATOM 1434 C C . ASP B 1 61 ? -4.27 24.906 18.625 1 94.19 61 ASP B C 1
ATOM 1436 O O . ASP B 1 61 ? -5.363 25.203 18.141 1 94.19 61 ASP B O 1
ATOM 1440 N N . CYS B 1 62 ? -3.742 23.688 18.297 1 95.62 62 CYS B N 1
ATOM 1441 C CA . CYS B 1 62 ? -4.355 22.547 17.641 1 95.62 62 CYS B CA 1
ATOM 1442 C C . CYS B 1 62 ? -4.555 22.812 16.156 1 95.62 62 CYS B C 1
ATOM 1444 O O . CYS B 1 62 ? -5.383 22.156 15.508 1 95.62 62 CYS B O 1
ATOM 1446 N N . ASN B 1 63 ? -3.904 23.844 15.641 1 96.69 63 ASN B N 1
ATOM 1447 C CA . ASN B 1 63 ? -3.822 23.984 14.188 1 96.69 63 ASN B CA 1
ATOM 1448 C C . ASN B 1 63 ? -2.684 23.141 13.609 1 96.69 63 ASN B C 1
ATOM 1450 O O . ASN B 1 63 ? -1.576 23.141 14.148 1 96.69 63 ASN B O 1
ATOM 1454 N N . LEU B 1 64 ? -3.006 22.375 12.594 1 97.88 64 LEU B N 1
ATOM 1455 C CA . LEU B 1 64 ? -1.993 21.641 11.844 1 97.88 64 LEU B CA 1
ATOM 1456 C C . LEU B 1 64 ? -1.468 22.469 10.68 1 97.88 64 LEU B C 1
ATOM 1458 O O . LEU B 1 64 ? -2.23 22.844 9.789 1 97.88 64 LEU B O 1
ATOM 1462 N N . VAL B 1 65 ? -0.177 22.75 10.727 1 98.25 65 VAL B N 1
ATOM 1463 C CA . VAL B 1 65 ? 0.339 23.703 9.75 1 98.25 65 VAL B CA 1
ATOM 1464 C C . VAL B 1 65 ? 1.604 23.141 9.102 1 98.25 65 VAL B C 1
ATOM 1466 O O . VAL B 1 65 ? 2.439 22.547 9.773 1 98.25 65 VAL B O 1
ATOM 1469 N N . MET B 1 66 ? 1.702 23.375 7.816 1 98.38 66 MET B N 1
ATOM 1470 C CA . MET B 1 66 ? 2.93 23.094 7.074 1 98.38 66 MET B CA 1
ATOM 1471 C C . MET B 1 66 ? 3.754 24.359 6.887 1 98.38 66 MET B C 1
ATOM 1473 O O . MET B 1 66 ? 3.232 25.391 6.453 1 98.38 66 MET B O 1
ATOM 1477 N N . TYR B 1 67 ? 5.023 24.234 7.199 1 98.31 67 TYR B N 1
ATOM 1478 C CA . TYR B 1 67 ? 5.934 25.344 6.977 1 98.31 67 TYR B CA 1
ATOM 1479 C C . TYR B 1 67 ? 7.055 24.953 6.023 1 98.31 67 TYR B C 1
ATOM 1481 O O . TYR B 1 67 ? 7.41 23.781 5.922 1 98.31 67 TYR B O 1
ATOM 1489 N N . ASN B 1 68 ? 7.535 26 5.367 1 98.06 68 ASN B N 1
ATOM 1490 C CA . ASN B 1 68 ? 8.789 25.797 4.648 1 98.06 68 ASN B CA 1
ATOM 1491 C C . ASN B 1 68 ? 9.992 26.156 5.516 1 98.06 68 ASN B C 1
ATOM 1493 O O . ASN B 1 68 ? 9.859 26.359 6.723 1 98.06 68 ASN B O 1
ATOM 1497 N N . LYS B 1 69 ? 11.188 26.172 4.934 1 96.88 69 LYS B N 1
ATOM 1498 C CA . LYS B 1 69 ? 12.43 26.406 5.676 1 96.88 69 LYS B CA 1
ATOM 1499 C C . LYS B 1 69 ? 12.469 27.812 6.242 1 96.88 69 LYS B C 1
ATOM 1501 O O . LYS B 1 69 ? 13.148 28.078 7.238 1 96.88 69 LYS B O 1
ATOM 1506 N N . ASP B 1 70 ? 11.719 28.719 5.59 1 97.62 70 ASP B N 1
ATOM 1507 C CA . ASP B 1 70 ? 11.695 30.109 6.023 1 97.62 70 ASP B CA 1
ATOM 1508 C C . ASP B 1 70 ? 10.562 30.344 7.016 1 97.62 70 ASP B C 1
ATOM 1510 O O . ASP B 1 70 ? 10.188 31.5 7.266 1 97.62 70 ASP B O 1
ATOM 1514 N N . HIS B 1 71 ? 9.938 29.328 7.414 1 96.88 71 HIS B N 1
ATOM 1515 C CA . HIS B 1 71 ? 8.867 29.391 8.398 1 96.88 71 HIS B CA 1
ATOM 1516 C C . HIS B 1 71 ? 7.637 30.078 7.836 1 96.88 71 HIS B C 1
ATOM 1518 O O . HIS B 1 71 ? 6.906 30.75 8.57 1 96.88 71 HIS B O 1
ATOM 1524 N N . LYS B 1 72 ? 7.516 30 6.551 1 97.62 72 LYS B N 1
ATOM 1525 C CA . LYS B 1 72 ? 6.293 30.484 5.906 1 97.62 72 LYS B CA 1
ATOM 1526 C C . LYS B 1 72 ? 5.262 29.359 5.789 1 97.62 72 LYS B C 1
ATOM 1528 O O . LYS B 1 72 ? 5.574 28.266 5.316 1 97.62 72 LYS B O 1
ATOM 1533 N N . PRO B 1 73 ? 4.047 29.641 6.262 1 97.88 73 PRO B N 1
ATOM 1534 C CA . PRO B 1 73 ? 3.02 28.609 6.133 1 97.88 73 PRO B CA 1
ATOM 1535 C C . PRO B 1 73 ? 2.652 28.312 4.684 1 97.88 73 PRO B C 1
ATOM 1537 O O . PRO B 1 73 ? 2.529 29.234 3.873 1 97.88 73 PRO B O 1
ATOM 1540 N N . ARG B 1 74 ? 2.518 27.016 4.355 1 98.31 74 ARG B N 1
ATOM 1541 C CA . ARG B 1 74 ? 2.184 26.578 3.002 1 98.31 74 ARG B CA 1
ATOM 1542 C C . ARG B 1 74 ? 0.831 25.875 2.969 1 98.31 74 ARG B C 1
ATOM 1544 O O . ARG B 1 74 ? 0.217 25.75 1.907 1 98.31 74 ARG B O 1
ATOM 1551 N N . TRP B 1 75 ? 0.268 25.438 4.082 1 98.44 75 TRP B N 1
ATOM 1552 C CA . TRP B 1 75 ? -0.986 24.703 4.262 1 98.44 75 TRP B CA 1
ATOM 1553 C C . TRP B 1 75 ? -1.381 24.656 5.734 1 98.44 75 TRP B C 1
ATOM 1555 O O . TRP B 1 75 ? -0.518 24.609 6.613 1 98.44 75 TRP B O 1
ATOM 1565 N N . GLN B 1 76 ? -2.59 24.641 5.969 1 98.19 76 GLN B N 1
ATOM 1566 C CA . GLN B 1 76 ? -3.053 24.5 7.344 1 98.19 76 GLN B CA 1
ATOM 1567 C C . GLN B 1 76 ? -4.441 23.875 7.398 1 98.19 76 GLN B C 1
ATOM 1569 O O . GLN B 1 76 ? -5.23 24.016 6.461 1 98.19 76 GLN B O 1
ATOM 1574 N N . SER B 1 77 ? -4.75 23.281 8.516 1 97.56 77 SER B N 1
ATOM 1575 C CA . SER B 1 77 ? -6.078 22.719 8.734 1 97.56 77 SER B CA 1
ATOM 1576 C C . SER B 1 77 ? -7.078 23.797 9.125 1 97.56 77 SER B C 1
ATOM 1578 O O . SER B 1 77 ? -8.289 23.594 9.016 1 97.56 77 SER B O 1
ATOM 1580 N N . ASN B 1 78 ? -6.621 24.906 9.578 1 96.56 78 ASN B N 1
ATOM 1581 C CA . ASN B 1 78 ? -7.457 26 10.07 1 96.56 78 ASN B CA 1
ATOM 1582 C C . ASN B 1 78 ? -8.32 25.547 11.242 1 96.56 78 ASN B C 1
ATOM 1584 O O . ASN B 1 78 ? -9.531 25.812 11.258 1 96.56 78 ASN B O 1
ATOM 1588 N N . SER B 1 79 ? -7.699 24.891 12.203 1 95.25 79 SER B N 1
ATOM 1589 C CA . SER B 1 79 ? -8.398 24.281 13.328 1 95.25 79 SER B CA 1
ATOM 1590 C C . SER B 1 79 ? -7.957 24.891 14.648 1 95.25 79 SER B C 1
ATOM 1592 O O . SER B 1 79 ? -8.062 24.266 15.703 1 95.25 79 SER B O 1
ATOM 1594 N N . SER B 1 80 ? -7.457 26.031 14.57 1 93.88 80 SER B N 1
ATOM 1595 C CA . SER B 1 80 ? -7.008 26.688 15.797 1 93.88 80 SER B CA 1
ATOM 1596 C C . SER B 1 80 ? -8.133 26.766 16.828 1 93.88 80 SER B C 1
ATOM 1598 O O . SER B 1 80 ? -9.281 27.047 16.469 1 93.88 80 SER B O 1
ATOM 1600 N N . SER B 1 81 ? -7.766 26.312 18.016 1 91.12 81 SER B N 1
ATOM 1601 C CA . SER B 1 81 ? -8.719 26.344 19.125 1 91.12 81 SER B CA 1
ATOM 1602 C C . SER B 1 81 ? -8.055 26.828 20.406 1 91.12 81 SER B C 1
ATOM 1604 O O . SER B 1 81 ? -6.848 26.672 20.578 1 91.12 81 SER B O 1
ATOM 1606 N N . GLN B 1 82 ? -8.82 27.469 21.266 1 86 82 GLN B N 1
ATOM 1607 C CA . GLN B 1 82 ? -8.305 27.984 22.531 1 86 82 GLN B CA 1
ATOM 1608 C C . GLN B 1 82 ? -8.344 26.891 23.609 1 86 82 GLN B C 1
ATOM 1610 O O . GLN B 1 82 ? -9.211 26.016 23.578 1 86 82 GLN B O 1
ATOM 1615 N N . GLY B 1 83 ? -7.379 26.969 24.609 1 79.38 83 GLY B N 1
ATOM 1616 C CA . GLY B 1 83 ? -7.387 26.125 25.781 1 79.38 83 GLY B CA 1
ATOM 1617 C C . GLY B 1 83 ? -7.168 24.656 25.469 1 79.38 83 GLY B C 1
ATOM 1618 O O . GLY B 1 83 ? -7.797 23.781 26.062 1 79.38 83 GLY B O 1
ATOM 1619 N N . CYS B 1 84 ? -6.398 24.453 24.531 1 68.38 84 CYS B N 1
ATOM 1620 C CA . CYS B 1 84 ? -6.172 23.062 24.141 1 68.38 84 CYS B CA 1
ATOM 1621 C C . CYS B 1 84 ? -5.312 22.344 25.172 1 68.38 84 CYS B C 1
ATOM 1623 O O . CYS B 1 84 ? -4.121 22.625 25.297 1 68.38 84 CYS B O 1
ATOM 1625 N N . THR B 1 85 ? -5.914 21.516 26 1 82.44 85 THR B N 1
ATOM 1626 C CA . THR B 1 85 ? -5.152 20.719 26.953 1 82.44 85 THR B CA 1
ATOM 1627 C C . THR B 1 85 ? -4.52 19.516 26.25 1 82.44 85 THR B C 1
ATOM 1629 O O . THR B 1 85 ? -3.352 19.203 26.484 1 82.44 85 THR B O 1
ATOM 1632 N N . SER B 1 86 ? -5.387 18.906 25.406 1 91.12 86 SER B N 1
ATOM 1633 C CA . SER B 1 86 ? -4.867 17.766 24.656 1 91.12 86 SER B CA 1
ATOM 1634 C C . SER B 1 86 ? -5.238 17.859 23.172 1 91.12 86 SER B C 1
ATOM 1636 O O . SER B 1 86 ? -6.398 18.109 22.844 1 91.12 86 SER B O 1
ATOM 1638 N N . CYS B 1 87 ? -4.215 17.953 22.328 1 94.75 87 CYS B N 1
ATOM 1639 C CA . CYS B 1 87 ? -4.402 17.984 20.891 1 94.75 87 CYS B CA 1
ATOM 1640 C C . CYS B 1 87 ? -3.705 16.812 20.203 1 94.75 87 CYS B C 1
ATOM 1642 O O . CYS B 1 87 ? -2.555 16.5 20.531 1 94.75 87 CYS B O 1
ATOM 1644 N N . ARG B 1 88 ? -4.578 16.219 19.281 1 96 88 ARG B N 1
ATOM 1645 C CA . ARG B 1 88 ? -4.043 15.008 18.672 1 96 88 ARG B CA 1
ATOM 1646 C C . ARG B 1 88 ? -4.461 14.891 17.219 1 96 88 ARG B C 1
ATOM 1648 O O . ARG B 1 88 ? -5.613 15.172 16.875 1 96 88 ARG B O 1
ATOM 1655 N N . LEU B 1 89 ? -3.455 14.562 16.359 1 97.94 89 LEU B N 1
ATOM 1656 C CA . LEU B 1 89 ? -3.74 14.133 14.992 1 97.94 89 LEU B CA 1
ATOM 1657 C C . LEU B 1 89 ? -3.576 12.625 14.859 1 97.94 89 LEU B C 1
ATOM 1659 O O . LEU B 1 89 ? -2.514 12.078 15.164 1 97.94 89 LEU B O 1
ATOM 1663 N N . GLN B 1 90 ? -4.605 11.945 14.367 1 98.25 90 GLN B N 1
ATOM 1664 C CA . GLN B 1 90 ? -4.566 10.492 14.266 1 98.25 90 GLN B CA 1
ATOM 1665 C C . GLN B 1 90 ? -5 10.023 12.875 1 98.25 90 GLN B C 1
ATOM 1667 O O . GLN B 1 90 ? -5.953 10.562 12.305 1 98.25 90 GLN B O 1
ATOM 1672 N N . LEU B 1 91 ? -4.219 9.07 12.289 1 98.56 91 LEU B N 1
ATOM 1673 C CA . LEU B 1 91 ? -4.707 8.312 11.148 1 98.56 91 LEU B CA 1
ATOM 1674 C C . LEU B 1 91 ? -5.496 7.09 11.609 1 98.56 91 LEU B C 1
ATOM 1676 O O . LEU B 1 91 ? -4.918 6.141 12.148 1 98.56 91 LEU B O 1
ATOM 1680 N N . ASN B 1 92 ? -6.727 7.105 11.383 1 97.88 92 ASN B N 1
ATOM 1681 C CA . ASN B 1 92 ? -7.535 6.02 11.93 1 97.88 92 ASN B CA 1
ATOM 1682 C C . ASN B 1 92 ? -7.656 4.863 10.945 1 97.88 92 ASN B C 1
ATOM 1684 O O . ASN B 1 92 ? -7.094 4.914 9.852 1 97.88 92 ASN B O 1
ATOM 1688 N N . ASP B 1 93 ? -8.359 3.875 11.367 1 97.25 93 ASP B N 1
ATOM 1689 C CA . ASP B 1 93 ? -8.398 2.629 10.602 1 97.25 93 ASP B CA 1
ATOM 1690 C C . ASP B 1 93 ? -9.344 2.738 9.414 1 97.25 93 ASP B C 1
ATOM 1692 O O . ASP B 1 93 ? -9.414 1.832 8.586 1 97.25 93 ASP B O 1
ATOM 1696 N N . ASP B 1 94 ? -10.031 3.902 9.336 1 97.19 94 ASP B N 1
ATOM 1697 C CA . ASP B 1 94 ? -10.875 4.176 8.18 1 97.19 94 ASP B CA 1
ATOM 1698 C C . ASP B 1 94 ? -10.117 4.961 7.113 1 97.19 94 ASP B C 1
ATOM 1700 O O . ASP B 1 94 ? -10.664 5.254 6.043 1 97.19 94 ASP B O 1
ATOM 1704 N N . GLY B 1 95 ? -8.961 5.309 7.391 1 97.69 95 GLY B N 1
ATOM 1705 C CA . GLY B 1 95 ? -8.125 5.996 6.418 1 97.69 95 GLY B CA 1
ATOM 1706 C C . GLY B 1 95 ? -8.297 7.504 6.449 1 97.69 95 GLY B C 1
ATOM 1707 O O . GLY B 1 95 ? -8.109 8.172 5.43 1 97.69 95 GLY B O 1
ATOM 1708 N N . ASN B 1 96 ? -8.766 7.988 7.574 1 98.44 96 ASN B N 1
ATOM 1709 C CA . ASN B 1 96 ? -8.914 9.43 7.723 1 98.44 96 ASN B CA 1
ATOM 1710 C C . ASN B 1 96 ? -7.957 9.984 8.773 1 98.44 96 ASN B C 1
ATOM 1712 O O . ASN B 1 96 ? -7.758 9.375 9.82 1 98.44 96 ASN B O 1
ATOM 1716 N N . LEU B 1 97 ? -7.445 11.141 8.445 1 98.62 97 LEU B N 1
ATOM 1717 C CA . LEU B 1 97 ? -6.812 11.945 9.484 1 98.62 97 LEU B CA 1
ATOM 1718 C C . LEU B 1 97 ? -7.859 12.688 10.305 1 98.62 97 LEU B C 1
ATOM 1720 O O . LEU B 1 97 ? -8.742 13.344 9.75 1 98.62 97 LEU B O 1
ATOM 1724 N N . VAL B 1 98 ? -7.742 12.523 11.594 1 98.38 98 VAL B N 1
ATOM 1725 C CA . VAL B 1 98 ? -8.656 13.211 12.508 1 98.38 98 VAL B CA 1
ATOM 1726 C C . VAL B 1 98 ? -7.855 14.008 13.531 1 98.38 98 VAL B C 1
ATOM 1728 O O . VAL B 1 98 ? -7.039 13.445 14.266 1 98.38 98 VAL B O 1
ATOM 1731 N N . LEU B 1 99 ? -8.086 15.258 13.438 1 97.94 99 LEU B N 1
ATOM 1732 C CA . LEU B 1 99 ? -7.527 16.156 14.445 1 97.94 99 LEU B CA 1
ATOM 1733 C C . LEU B 1 99 ? -8.531 16.422 15.555 1 97.94 99 LEU B C 1
ATOM 1735 O O . LEU B 1 99 ? -9.656 16.859 15.297 1 97.94 99 LEU B O 1
ATOM 1739 N N . SER B 1 100 ? -8.102 16.188 16.828 1 97.06 100 SER B N 1
ATOM 1740 C CA . SER B 1 100 ? -9.047 16.328 17.938 1 97.06 100 SER B CA 1
ATOM 1741 C C . SER B 1 100 ? -8.43 17.141 19.078 1 97.06 100 SER B C 1
ATOM 1743 O O . SER B 1 100 ? -7.211 17.141 19.25 1 97.06 100 SER B O 1
ATOM 1745 N N . LYS B 1 101 ? -9.305 17.766 19.766 1 95.81 101 LYS B N 1
ATOM 1746 C CA . LYS B 1 101 ? -9.016 18.422 21.031 1 95.81 101 LYS B CA 1
ATOM 1747 C C . LYS B 1 101 ? -9.773 17.766 22.172 1 95.81 101 LYS B C 1
ATOM 1749 O O . LYS B 1 101 ? -11.008 17.734 22.172 1 95.81 101 LYS B O 1
ATOM 1754 N N . ASP B 1 102 ? -9.031 17.234 23.172 1 92.19 102 ASP B N 1
ATOM 1755 C CA . ASP B 1 102 ? -9.641 16.609 24.328 1 92.19 102 ASP B CA 1
ATOM 1756 C C . ASP B 1 102 ? -10.656 15.547 23.906 1 92.19 102 ASP B C 1
ATOM 1758 O O . ASP B 1 102 ? -11.766 15.484 24.438 1 92.19 102 ASP B O 1
ATOM 1762 N N . GLY B 1 103 ? -10.367 14.914 22.766 1 92.19 103 GLY B N 1
ATOM 1763 C CA . GLY B 1 103 ? -11.188 13.812 22.281 1 92.19 103 GLY B CA 1
ATOM 1764 C C . GLY B 1 103 ? -12.289 14.258 21.344 1 92.19 103 GLY B C 1
ATOM 1765 O O . GLY B 1 103 ? -13 13.43 20.766 1 92.19 103 GLY B O 1
ATOM 1766 N N . ILE B 1 104 ? -12.43 15.602 21.203 1 94.31 104 ILE B N 1
ATOM 1767 C CA . ILE B 1 104 ? -13.461 16.141 20.328 1 94.31 104 ILE B CA 1
ATOM 1768 C C . ILE B 1 104 ? -12.859 16.5 18.969 1 94.31 104 ILE B C 1
ATOM 1770 O O . ILE B 1 104 ? -11.922 17.297 18.891 1 94.31 104 ILE B O 1
ATOM 1774 N N . PRO B 1 105 ? -13.391 15.945 17.891 1 96.12 105 PRO B N 1
ATOM 1775 C CA . PRO B 1 105 ? -12.82 16.219 16.562 1 96.12 105 PRO B CA 1
ATOM 1776 C C . PRO B 1 105 ? -12.953 17.688 16.156 1 96.12 105 PRO B C 1
ATOM 1778 O O . PRO B 1 105 ? -14.008 18.297 16.344 1 96.12 105 PRO B O 1
ATOM 1781 N N . LEU B 1 106 ? -11.844 18.219 15.625 1 96.06 106 LEU B N 1
ATOM 1782 C CA . LEU B 1 106 ? -11.797 19.594 15.141 1 96.06 106 LEU B CA 1
ATOM 1783 C C . LEU B 1 106 ? -11.703 19.625 13.617 1 96.06 106 LEU B C 1
ATOM 1785 O O . LEU B 1 106 ? -12.172 20.562 12.977 1 96.06 106 LEU B O 1
ATOM 1789 N N . TRP B 1 107 ? -11.062 18.656 12.977 1 97.69 107 TRP B N 1
ATOM 1790 C CA . TRP B 1 107 ? -10.805 18.578 11.547 1 97.69 107 TRP B CA 1
ATOM 1791 C C . TRP B 1 107 ? -10.609 17.141 11.102 1 97.69 107 TRP B C 1
ATOM 1793 O O . TRP B 1 107 ? -10.047 16.328 11.836 1 97.69 107 TRP B O 1
ATOM 1803 N N . THR B 1 108 ? -11.078 16.828 9.945 1 98.31 108 THR B N 1
ATOM 1804 C CA . THR B 1 108 ? -10.859 15.5 9.383 1 98.31 108 THR B CA 1
ATOM 1805 C C . THR B 1 108 ? -10.617 15.586 7.883 1 98.31 108 THR B C 1
ATOM 1807 O O . THR B 1 108 ? -11.25 16.391 7.188 1 98.31 108 THR B O 1
ATOM 1810 N N . SER B 1 109 ? -9.734 14.812 7.422 1 98.25 109 SER B N 1
ATOM 1811 C CA . SER B 1 109 ? -9.445 14.734 5.996 1 98.25 109 SER B CA 1
ATOM 1812 C C . SER B 1 109 ? -10.648 14.211 5.215 1 98.25 109 SER B C 1
ATOM 1814 O O . SER B 1 109 ? -10.711 14.352 3.992 1 98.25 109 SER B O 1
ATOM 1816 N N . ALA B 1 110 ? -11.547 13.555 5.891 1 97 110 ALA B N 1
ATOM 1817 C CA . ALA B 1 110 ? -12.719 13 5.223 1 97 110 ALA B CA 1
ATOM 1818 C C . ALA B 1 110 ? -13.508 14.094 4.512 1 97 110 ALA B C 1
ATOM 1820 O O . ALA B 1 110 ? -14.117 13.844 3.467 1 97 110 ALA B O 1
ATOM 1821 N N . ASN B 1 111 ? -13.484 15.281 5.039 1 94.12 111 ASN B N 1
ATOM 1822 C CA . ASN B 1 111 ? -14.344 16.312 4.469 1 94.12 111 ASN B CA 1
ATOM 1823 C C . ASN B 1 111 ? -13.562 17.594 4.168 1 94.12 111 ASN B C 1
ATOM 1825 O O . ASN B 1 111 ? -14.148 18.656 3.941 1 94.12 111 ASN B O 1
ATOM 1829 N N . SER B 1 112 ? -12.219 17.516 4.285 1 94.25 112 SER B N 1
ATOM 1830 C CA . SER B 1 112 ? -11.438 18.719 4.062 1 94.25 112 SER B CA 1
ATOM 1831 C C . SER B 1 112 ? -10.086 18.391 3.426 1 94.25 112 SER B C 1
ATOM 1833 O O . SER B 1 112 ? -9.484 17.359 3.727 1 94.25 112 SER B O 1
ATOM 1835 N N . LYS B 1 113 ? -9.602 19.266 2.557 1 93.88 113 LYS B N 1
ATOM 1836 C CA . LYS B 1 113 ? -8.25 19.172 2.016 1 93.88 113 LYS B CA 1
ATOM 1837 C C . LYS B 1 113 ? -7.336 20.219 2.662 1 93.88 113 LYS B C 1
ATOM 1839 O O . LYS B 1 113 ? -6.191 20.391 2.234 1 93.88 113 LYS B O 1
ATOM 1844 N N . GLY B 1 114 ? -7.848 20.812 3.674 1 94.12 114 GLY B N 1
ATOM 1845 C CA . GLY B 1 114 ? -7.117 21.906 4.285 1 94.12 114 GLY B CA 1
ATOM 1846 C C . GLY B 1 114 ? -7.156 23.188 3.457 1 94.12 114 GLY B C 1
ATOM 1847 O O . GLY B 1 114 ? -8.039 23.359 2.621 1 94.12 114 GLY B O 1
ATOM 1848 N N . MET B 1 115 ? -6.312 24.203 3.961 1 92.31 115 MET B N 1
ATOM 1849 C CA . MET B 1 115 ? -6.273 25.516 3.322 1 92.31 115 MET B CA 1
ATOM 1850 C C . MET B 1 115 ? -4.84 25.906 2.986 1 92.31 115 MET B C 1
ATOM 1852 O O . MET B 1 115 ? -3.92 25.656 3.768 1 92.31 115 MET B O 1
ATOM 1856 N N . LYS B 1 116 ? -4.668 26.531 1.784 1 91.94 116 LYS B N 1
ATOM 1857 C CA . LYS B 1 116 ? -3.379 27.078 1.366 1 91.94 116 LYS B CA 1
ATOM 1858 C C . LYS B 1 116 ? -3.443 28.594 1.233 1 91.94 116 LYS B C 1
ATOM 1860 O O . LYS B 1 116 ? -4.496 29.141 0.922 1 91.94 116 LYS B O 1
#

InterPro domains:
  IPR001480 Bulb-type lectin domain [PF01453] (53-111)
  IPR001480 Bulb-type lectin domain [PS50927] (3-112)
  IPR001480 Bulb-type lectin domain [SM00108] (3-113)
  IPR036426 Bulb-type lectin domain superfamily [G3DSA:2.90.10.10] (1-52)
  IPR036426 Bulb-type lectin domain superfamily [G3DSA:2.90.10.10] (53-116)
  IPR036426 Bulb-type lectin domain superfamily [SSF51110] (4-81)

Radius of gyration: 22.71 Å; Cα contacts (8 Å, |Δi|>4): 638; chains: 2; bounding box: 32×63×50 Å

Solvent-accessible surface area (backbone atoms only — not comparable to full-atom values): 11948 Å² total; per-residue (Å²): 130,67,55,22,48,50,39,60,72,36,67,42,41,58,69,38,66,33,32,12,85,78,64,57,24,35,39,35,30,33,82,51,26,23,43,33,31,31,32,75,37,78,76,46,55,51,76,28,56,88,47,70,28,47,37,37,34,30,35,71,40,47,25,40,36,25,21,26,91,82,67,44,78,59,34,28,58,81,34,66,45,82,85,52,86,38,36,37,42,32,37,40,80,85,65,32,44,39,30,24,44,76,84,41,76,65,47,41,51,83,84,41,59,57,47,114,129,66,53,21,48,50,38,59,73,37,68,44,42,57,70,36,66,35,33,13,85,78,62,56,24,37,38,35,29,33,82,51,25,23,42,35,31,31,29,76,38,79,77,47,54,52,77,28,55,88,46,68,29,48,37,38,34,30,35,71,42,47,27,41,37,25,20,24,92,84,67,45,76,59,35,30,57,80,34,65,44,82,86,52,85,40,35,37,41,33,37,37,82,84,64,32,44,38,30,24,45,75,83,40,79,66,47,42,49,81,84,42,58,57,46,113

Foldseek 3Di:
DQQADDDPPDDDDAAHWGADPVRQWIFHCHPVRDTDIDGDDDDAALPQPVDQFDDWDQDPQRKIFTAHPVRDTRWIQPQGHPPQPDWDWDQDPVRKTFIDGPPHTRGIRVPDSTDD/DQQADDDPPDDDDAAHWGADPVRQWIFHCHPVRDTDIDGDDDDAALPQPVDQFDDWDQDPQRKIFTAHPVRDTRWIQPQGHPPQPDWDWDQDPVRKTFIDGPPHTRGIRVPDSTDD

pLDDT: mean 95.05, std 6.14, range [51.72, 98.62]

Secondary structure (DSSP, 8-state):
--TTEEETT-EEETT-EEE-TTSSEEEEE-TTS-EEEEEEEEEEE---TTS---EEEE-TTS-EEEE-TT--EEEE-----SS-S-EEEEE-TTS-EEEEETTEEEEETTS---B-/--TTEEETT-EEETT-EEE-TTSSEEEEE-TTS-EEEEEEEEEEE---TTS---EEEE-TTS-EEEE-TT--EEEE-----SS-S-EEEEE-TTS-EEEEETTEEEEETTS---B-